Protein AF-A0AAD6AD64-F1 (afdb_monomer)

Solvent-accessible surface area (backbone atoms only — not comparable to full-atom values): 11242 Å² total; per-residue (Å²): 86,80,48,66,68,48,77,49,65,75,42,77,47,65,65,47,77,50,66,52,36,39,26,48,33,40,39,42,34,45,35,42,28,48,33,40,38,42,35,45,35,41,27,48,33,40,38,42,34,44,35,40,30,46,34,41,39,39,35,37,42,35,52,35,32,41,38,40,33,45,36,43,29,50,33,40,40,40,33,34,52,73,56,89,65,99,58,17,39,41,38,40,36,45,35,40,30,45,34,42,38,40,36,49,38,53,34,40,35,41,38,43,34,45,33,40,28,46,33,40,38,41,35,44,35,39,27,49,32,39,37,42,34,43,36,40,27,43,33,40,38,40,32,38,38,33,38,36,31,40,38,41,34,41,32,52,28,59,31,35,47,40,41,33,38,65,25,66,41,97,61,14,38,41,39,40,34,47,36,37,27,45,36,41,37,41,33,42,38,38,27,40,33,40,38,41,30,38,39,34,37,37,30,40,37,41,34,43,36,41,23,61,35,33,45,44,41,32,37,59,26,60,39,92,59,16,43,39,38,40,34,48,36,41,25,49,43,79,44,80,42,61,74,45,59,75,40,80,46,83,41,64,77,46,66,55,132

Sequence (257 aa):
LQCDQVTLQWLQCDQVTLQWLQCDQVTLQWLQCDQVTLQWLQCDQVTLQWLQCDQVTLQWLQCDQVTLQWLQCDQVIVTLQWLQCDQVIVTLQWLQCDQVTLQWLQCDQVTLQWLQCDQVTLQWLQCDQVTLQWLQCDQVTLQWLQCDQVTLQWLPCDQVIVTLQWLQCDQVIVTLQWLQCDQVTLQWLQCDQVTLQWLQCDQVTLQWLQCDQVIVTLQWLQCDQVIVTLQWLQCDQVTLQWLQCDQVTLQWLQCDQ

Organism: NCBI:txid1090488

Mean predicted aligned error: 7.91 Å

pLDDT: mean 77.79, std 13.7, range [43.5, 95.69]

Foldseek 3Di:
DEDAEAEDEQDEEAEAEDEQYEYAEYEYENYEYAEYEYENYEYAEYEYEQYEYAEYEAEQYAYQEYEAYNYEYADYEHEHADYDDPAHEYEHYQYEYAEDEYEQAEHAEYEYEQAEYAEYEYYNYEYAEYEYENYEYAEYEYENYAYQEYYYENYDYAAYEDAHADHDDDAYEYYAYQAAYAEYEYEQDEHAEYEHENYEYQEYEYENYEYQAYADAHHDHDYDAYEYEYYQYEYQDYDYDNDDHPYYHYYNDDHDD

Structure (mmCIF, N/CA/C/O backbone):
data_AF-A0AAD6AD64-F1
#
_entry.id   AF-A0AAD6AD64-F1
#
loop_
_atom_site.group_PDB
_atom_site.id
_atom_site.type_symbol
_atom_site.label_atom_id
_atom_site.label_alt_id
_atom_site.label_comp_id
_atom_site.label_asym_id
_atom_site.label_entity_id
_atom_site.label_seq_id
_atom_site.pdbx_PDB_ins_code
_atom_site.Cartn_x
_atom_site.Cartn_y
_atom_site.Cartn_z
_atom_site.occupancy
_atom_site.B_iso_or_equiv
_atom_site.auth_seq_id
_atom_site.auth_comp_id
_atom_site.auth_asym_id
_atom_site.auth_atom_id
_atom_site.pdbx_PDB_model_num
ATOM 1 N N . LEU A 1 1 ? -17.777 6.879 21.105 1.00 81.00 1 LEU A N 1
ATOM 2 C CA . LEU A 1 1 ? -17.211 6.574 22.436 1.00 81.00 1 LEU A CA 1
ATOM 3 C C . LEU A 1 1 ? -15.896 7.323 22.545 1.00 81.00 1 LEU A C 1
ATOM 5 O O . LEU A 1 1 ? -15.104 7.191 21.624 1.00 81.00 1 LEU A O 1
ATOM 9 N N . GLN A 1 2 ? -15.700 8.108 23.604 1.00 87.44 2 GLN A N 1
ATOM 10 C CA . GLN A 1 2 ? -14.416 8.755 23.871 1.00 87.44 2 GLN A CA 1
ATOM 11 C C . GLN A 1 2 ? -13.664 7.945 24.924 1.00 87.44 2 GLN A C 1
ATOM 13 O O . GLN A 1 2 ? -14.255 7.588 25.947 1.00 87.44 2 GLN A O 1
ATOM 18 N N . CYS A 1 3 ? -12.405 7.624 24.665 1.00 88.69 3 CYS A N 1
ATOM 19 C CA . CYS A 1 3 ? -11.554 6.896 25.598 1.00 88.69 3 CYS A CA 1
ATOM 20 C C . CYS A 1 3 ? -10.088 7.240 25.362 1.00 88.69 3 CYS A C 1
ATOM 22 O O . CYS A 1 3 ? -9.762 7.778 24.319 1.00 88.69 3 CYS A O 1
ATOM 24 N N . ASP A 1 4 ? -9.203 6.919 26.297 1.00 91.25 4 ASP A N 1
ATOM 25 C CA . ASP A 1 4 ? -7.768 7.095 26.045 1.00 91.25 4 ASP A CA 1
ATOM 26 C C . ASP A 1 4 ? -7.248 5.913 25.212 1.00 91.25 4 ASP A C 1
ATOM 28 O O . ASP A 1 4 ? -6.515 6.076 24.242 1.00 91.25 4 ASP A O 1
ATOM 32 N N . GLN A 1 5 ? -7.675 4.691 25.548 1.00 93.44 5 GLN A N 1
ATOM 33 C CA . GLN A 1 5 ? -7.210 3.471 24.891 1.00 93.44 5 GLN A CA 1
ATOM 34 C C . GLN A 1 5 ? -8.313 2.414 24.786 1.00 93.44 5 GLN A C 1
ATOM 36 O O . GLN A 1 5 ? -9.078 2.193 25.731 1.00 93.44 5 GLN A O 1
ATOM 41 N N . VAL A 1 6 ? -8.336 1.699 23.660 1.00 94.75 6 VAL A N 1
ATOM 42 C CA . VAL A 1 6 ? -9.036 0.417 23.511 1.00 94.75 6 VAL A CA 1
ATOM 43 C C . VAL A 1 6 ? -8.009 -0.677 23.306 1.00 94.75 6 VAL A C 1
ATOM 45 O O . VAL A 1 6 ? -7.260 -0.651 22.333 1.00 94.75 6 VAL A O 1
ATOM 48 N N . THR A 1 7 ? -8.042 -1.682 24.176 1.00 94.38 7 THR A N 1
ATOM 49 C CA . THR A 1 7 ? -7.199 -2.869 24.051 1.00 94.38 7 THR A CA 1
ATOM 50 C C . THR A 1 7 ? -8.065 -4.118 24.121 1.00 94.38 7 THR A C 1
ATOM 52 O O . THR A 1 7 ? -8.712 -4.359 25.142 1.00 94.38 7 THR A O 1
ATOM 55 N N . LEU A 1 8 ? -8.066 -4.923 23.055 1.00 93.50 8 LEU A N 1
ATOM 56 C CA . LEU A 1 8 ? -8.602 -6.286 23.084 1.00 93.50 8 LEU A CA 1
ATOM 57 C C . LEU A 1 8 ? -7.444 -7.268 22.961 1.00 93.50 8 LEU A C 1
ATOM 59 O O . LEU A 1 8 ? -6.628 -7.175 22.045 1.00 93.50 8 LEU A O 1
ATOM 63 N N . GLN A 1 9 ? -7.380 -8.194 23.910 1.00 94.06 9 GLN A N 1
ATOM 64 C CA . GLN A 1 9 ? -6.325 -9.190 24.004 1.00 94.06 9 GLN A CA 1
ATOM 65 C C . GLN A 1 9 ? -6.914 -10.567 24.276 1.00 94.06 9 GLN A C 1
ATOM 67 O O . GLN A 1 9 ? -7.843 -10.678 25.078 1.00 94.06 9 GLN A O 1
ATOM 72 N N . TRP A 1 10 ? -6.326 -11.599 23.669 1.00 92.31 10 TRP A N 1
ATOM 73 C CA . TRP A 1 10 ? -6.662 -13.006 23.925 1.00 92.31 10 TRP A CA 1
ATOM 74 C C . TRP A 1 10 ? -8.142 -13.310 23.685 1.00 92.31 10 TRP A C 1
ATOM 76 O O . TRP A 1 10 ? -8.835 -13.843 24.556 1.00 92.31 10 TRP A O 1
ATOM 86 N N . LEU A 1 11 ? -8.635 -12.925 22.510 1.00 92.56 11 LEU A N 1
ATOM 87 C CA . LEU A 1 11 ? -10.048 -13.026 22.175 1.00 92.56 11 LEU A CA 1
ATOM 88 C C . LEU A 1 11 ? -10.274 -14.091 21.104 1.00 92.56 11 LEU A C 1
ATOM 90 O O . LEU A 1 11 ? -9.635 -14.076 20.054 1.00 92.56 11 LEU A O 1
ATOM 94 N N . GLN A 1 12 ? -11.231 -14.976 21.373 1.00 92.31 12 GLN A N 1
ATOM 95 C CA . GLN A 1 12 ? -11.778 -15.906 20.396 1.00 92.31 12 GLN A CA 1
ATOM 96 C C . GLN A 1 12 ? -13.281 -15.648 20.265 1.00 92.31 12 GLN A C 1
ATOM 98 O O . GLN A 1 12 ? -14.022 -15.799 21.239 1.00 92.31 12 GLN A O 1
ATOM 103 N N . CYS A 1 13 ? -13.725 -15.218 19.089 1.00 92.25 13 CYS A N 1
ATOM 104 C CA . CYS A 1 13 ? -15.122 -14.868 18.819 1.00 92.25 13 CYS A CA 1
ATOM 105 C C . CYS A 1 13 ? -15.394 -14.867 17.317 1.00 92.25 13 CYS A C 1
ATOM 107 O O . CYS A 1 13 ? -14.455 -14.772 16.551 1.00 92.25 13 CYS A O 1
ATOM 109 N N . ASP A 1 14 ? -16.648 -14.869 16.880 1.00 92.75 14 ASP A N 1
ATOM 110 C CA . ASP A 1 14 ? -16.935 -14.839 15.437 1.00 92.75 14 ASP A CA 1
ATOM 111 C C . ASP A 1 14 ? -16.595 -13.466 14.828 1.00 92.75 14 ASP A C 1
ATOM 113 O O . ASP A 1 14 ? -16.034 -13.368 13.741 1.00 92.75 14 ASP A O 1
ATOM 117 N N . GLN A 1 15 ? -16.892 -12.375 15.542 1.00 94.00 15 GLN A N 1
ATOM 118 C CA . GLN A 1 15 ? -16.723 -11.020 15.017 1.00 94.00 15 GLN A CA 1
ATOM 119 C C . GLN A 1 15 ? -16.211 -10.044 16.074 1.00 94.00 15 GLN A C 1
ATOM 121 O O . GLN A 1 15 ? -16.722 -9.984 17.195 1.00 94.00 15 GLN A O 1
ATOM 126 N N . VAL A 1 16 ? -15.257 -9.208 15.670 1.00 94.75 16 VAL A N 1
ATOM 127 C CA . VAL A 1 16 ? -14.842 -8.008 16.397 1.00 94.75 16 VAL A CA 1
ATOM 128 C C . VAL A 1 16 ? -15.260 -6.793 15.590 1.00 94.75 16 VAL A C 1
ATOM 130 O O . VAL A 1 16 ? -14.857 -6.620 14.443 1.00 94.75 16 VAL A O 1
ATOM 133 N N . THR A 1 17 ? -16.072 -5.924 16.186 1.00 94.31 17 THR A N 1
ATOM 134 C CA . THR A 1 17 ? -16.490 -4.669 15.557 1.00 94.31 17 THR A CA 1
ATOM 135 C C . THR A 1 17 ? -16.270 -3.508 16.513 1.00 94.31 17 THR A C 1
ATOM 137 O O . THR A 1 17 ? -16.854 -3.478 17.596 1.00 94.31 17 THR A O 1
ATOM 140 N N . LEU A 1 18 ? -15.449 -2.540 16.102 1.00 92.69 18 LEU A N 1
ATOM 141 C CA . LEU A 1 18 ? -15.329 -1.248 16.776 1.00 92.69 18 LEU A CA 1
ATOM 142 C C . LEU A 1 18 ? -15.879 -0.167 15.853 1.00 92.69 18 LEU A C 1
ATOM 144 O O . LEU A 1 18 ? -15.446 -0.027 14.710 1.00 92.69 18 LEU A O 1
ATOM 148 N N . GLN A 1 19 ? -16.853 0.581 16.364 1.00 93.25 19 GLN A N 1
ATOM 149 C CA . GLN A 1 19 ? -17.557 1.617 15.624 1.00 93.25 19 GLN A CA 1
ATOM 150 C C . GLN A 1 19 ? -17.660 2.902 16.438 1.00 93.25 19 GLN A C 1
ATOM 152 O O . GLN A 1 19 ? -17.911 2.852 17.646 1.00 93.25 19 GLN A O 1
ATOM 157 N N . TRP A 1 20 ? -17.542 4.045 15.759 1.00 91.12 20 TRP A N 1
ATOM 158 C CA . TRP A 1 20 ? -17.758 5.376 16.340 1.00 91.12 20 TRP A CA 1
ATOM 159 C C . TRP A 1 20 ? -16.856 5.636 17.548 1.00 91.12 20 TRP A C 1
ATOM 161 O O . TRP A 1 20 ? -17.332 5.957 18.645 1.00 91.12 20 TRP A O 1
ATOM 171 N N . LEU A 1 21 ? -15.552 5.454 17.363 1.00 91.62 21 LEU A N 1
ATOM 172 C CA . LEU A 1 21 ? -14.562 5.534 18.429 1.00 91.62 21 LEU A CA 1
ATOM 173 C C . LEU A 1 21 ? -13.671 6.767 18.244 1.00 91.62 21 LEU A C 1
ATOM 175 O O . LEU A 1 21 ? -13.169 7.008 17.153 1.00 91.62 21 LEU A O 1
ATOM 179 N N . GLN A 1 22 ? -13.451 7.512 19.322 1.00 91.25 22 GLN A N 1
ATOM 180 C CA . GLN A 1 22 ? -12.459 8.576 19.387 1.00 91.25 22 GLN A CA 1
ATOM 181 C C . GLN A 1 22 ? -11.531 8.292 20.568 1.00 91.25 22 GLN A C 1
ATOM 183 O O . GLN A 1 22 ? -11.936 8.505 21.714 1.00 91.25 22 GLN A O 1
ATOM 188 N N . CYS A 1 23 ? -10.338 7.763 20.305 1.00 90.38 23 CYS A N 1
ATOM 189 C CA . CYS A 1 23 ? -9.382 7.425 21.360 1.00 90.38 23 CYS A CA 1
ATOM 190 C C . CYS A 1 23 ? -7.944 7.593 20.910 1.00 90.38 23 CYS A C 1
ATOM 192 O O . CYS A 1 23 ? -7.698 7.454 19.730 1.00 90.38 23 CYS A O 1
ATOM 194 N N . ASP A 1 24 ? -6.988 7.796 21.809 1.00 91.31 24 ASP A N 1
ATOM 195 C CA . ASP A 1 24 ? -5.590 7.981 21.399 1.00 91.31 24 ASP A CA 1
ATOM 196 C C . ASP A 1 24 ? -5.033 6.699 20.756 1.00 91.31 24 ASP A C 1
ATOM 198 O O . ASP A 1 24 ? -4.351 6.745 19.733 1.00 91.31 24 ASP A O 1
ATOM 202 N N . GLN A 1 25 ? -5.364 5.523 21.308 1.00 93.25 25 GLN A N 1
ATOM 203 C CA . GLN A 1 25 ? -4.852 4.248 20.792 1.00 93.25 25 GLN A CA 1
ATOM 204 C C . GLN A 1 25 ? -5.906 3.141 20.712 1.00 93.25 25 GLN A C 1
ATOM 206 O O . GLN A 1 25 ? -6.689 2.915 21.639 1.00 93.25 25 GLN A O 1
ATOM 211 N N . VAL A 1 26 ? -5.859 2.375 19.621 1.00 94.62 26 VAL A N 1
ATOM 212 C CA . VAL A 1 26 ? -6.614 1.131 19.433 1.00 94.62 26 VAL A CA 1
ATOM 213 C C . VAL A 1 26 ? -5.641 -0.008 19.175 1.00 94.62 26 VAL A C 1
ATOM 215 O O . VAL A 1 26 ? -4.905 -0.002 18.192 1.00 94.62 26 VAL A O 1
ATOM 218 N N . THR A 1 27 ? -5.642 -1.003 20.057 1.00 95.69 27 THR A N 1
ATOM 219 C CA . THR A 1 27 ? -4.768 -2.174 19.979 1.00 95.69 27 THR A CA 1
ATOM 220 C C . THR A 1 27 ? -5.593 -3.458 20.024 1.00 95.69 27 THR A C 1
ATOM 222 O O . THR A 1 27 ? -6.264 -3.741 21.017 1.00 95.69 27 THR A O 1
ATOM 225 N N . LEU A 1 28 ? -5.526 -4.263 18.963 1.00 94.69 28 LEU A N 1
ATOM 226 C CA . LEU A 1 28 ? -6.052 -5.629 18.958 1.00 94.69 28 LEU A CA 1
ATOM 227 C C . LEU A 1 28 ? -4.880 -6.603 18.861 1.00 94.69 28 LEU A C 1
ATOM 229 O O . LEU A 1 28 ? -4.099 -6.540 17.911 1.00 94.69 28 LEU A O 1
ATOM 233 N N . GLN A 1 29 ? -4.744 -7.487 19.847 1.00 94.38 29 GLN A N 1
ATOM 234 C CA . GLN A 1 29 ? -3.659 -8.463 19.891 1.00 94.38 29 GLN A CA 1
ATOM 235 C C . GLN A 1 29 ? -4.153 -9.861 20.239 1.00 94.38 29 GLN A C 1
ATOM 237 O O . GLN A 1 29 ? -4.943 -10.019 21.165 1.00 94.38 29 GLN A O 1
ATOM 242 N N . TRP A 1 30 ? -3.612 -10.887 19.583 1.00 92.94 30 TRP A N 1
ATOM 243 C CA . TRP A 1 30 ? -3.965 -12.287 19.859 1.00 92.94 30 TRP A CA 1
ATOM 244 C C . TRP A 1 30 ? -5.465 -12.537 19.658 1.00 92.94 30 TRP A C 1
ATOM 246 O O . TRP A 1 30 ? -6.184 -12.905 20.594 1.00 92.94 30 TRP A O 1
ATOM 256 N N . LEU A 1 31 ? -5.935 -12.265 18.441 1.00 92.81 31 LEU A N 1
ATOM 257 C CA . LEU A 1 31 ? -7.328 -12.447 18.045 1.00 92.81 31 LEU A CA 1
ATOM 258 C C . LEU A 1 31 ? -7.453 -13.647 17.111 1.00 92.81 31 LEU A C 1
ATOM 260 O O . LEU A 1 31 ? -6.720 -13.756 16.128 1.00 92.81 31 LEU A O 1
ATOM 264 N N . GLN A 1 32 ? -8.435 -14.494 17.399 1.00 92.25 32 GLN A N 1
ATOM 265 C CA . GLN A 1 32 ? -8.914 -15.520 16.485 1.00 92.25 32 GLN A CA 1
ATOM 266 C C . GLN A 1 32 ? -10.411 -15.303 16.248 1.00 92.25 32 GLN A C 1
ATOM 268 O O . GLN A 1 32 ? -11.222 -15.527 17.150 1.00 92.25 32 GLN A O 1
ATOM 273 N N . CYS A 1 33 ? -10.776 -14.840 15.057 1.00 92.00 33 CYS A N 1
ATOM 274 C CA . CYS A 1 33 ? -12.165 -14.525 14.723 1.00 92.00 33 CYS A CA 1
ATOM 275 C C . CYS A 1 33 ? -12.430 -14.564 13.232 1.00 92.00 33 CYS A C 1
ATOM 277 O O . CYS A 1 33 ? -11.508 -14.328 12.482 1.00 92.00 33 CYS A O 1
ATOM 279 N N . ASP A 1 34 ? -13.665 -14.742 12.780 1.00 91.94 34 ASP A N 1
ATOM 280 C CA . ASP A 1 34 ? -13.947 -14.751 11.340 1.00 91.94 34 ASP A CA 1
ATOM 281 C C . ASP A 1 34 ? -13.752 -13.345 10.746 1.00 91.94 34 ASP A C 1
ATOM 283 O O . ASP A 1 34 ? -13.159 -13.182 9.681 1.00 91.94 34 ASP A O 1
ATOM 287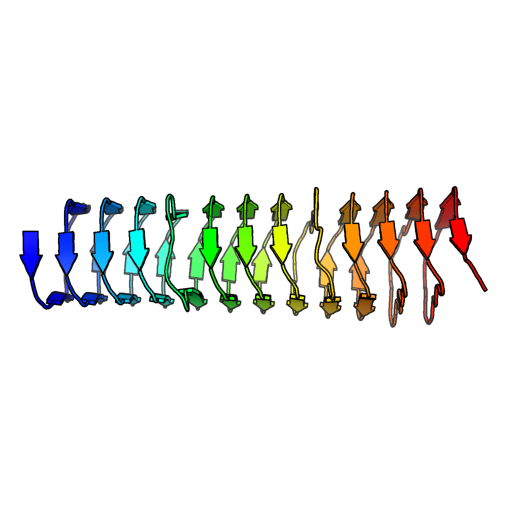 N N . GLN A 1 35 ? -14.194 -12.294 11.450 1.00 92.19 35 GLN A N 1
ATOM 288 C CA . GLN A 1 35 ? -14.124 -10.923 10.929 1.00 92.19 35 GLN A CA 1
ATOM 289 C C . GLN A 1 35 ? -13.679 -9.887 11.966 1.00 92.19 35 GLN A C 1
ATOM 291 O O . GLN A 1 35 ? -14.220 -9.806 13.072 1.00 92.19 35 GLN A O 1
ATOM 296 N N . VAL A 1 36 ? -12.759 -9.008 11.558 1.00 93.31 36 VAL A N 1
ATOM 297 C CA . VAL A 1 36 ? -12.405 -7.773 12.272 1.00 93.31 36 VAL A CA 1
ATOM 298 C C . VAL A 1 36 ? -12.843 -6.578 11.438 1.00 93.31 36 VAL A C 1
ATOM 300 O O . VAL A 1 36 ? -12.398 -6.396 10.309 1.00 93.31 36 VAL A O 1
ATOM 303 N N . THR A 1 37 ? -13.706 -5.735 12.000 1.00 93.69 37 THR A N 1
ATOM 304 C CA . THR A 1 37 ? -14.195 -4.515 11.350 1.00 93.69 37 THR A CA 1
ATOM 305 C C . THR A 1 37 ? -13.968 -3.303 12.249 1.00 93.69 37 THR A C 1
ATOM 307 O O . THR A 1 37 ? -14.558 -3.198 13.326 1.00 93.69 37 THR A O 1
ATOM 310 N N . LEU A 1 38 ? -13.130 -2.366 11.802 1.00 91.75 38 LEU A N 1
ATOM 311 C CA . LEU A 1 38 ? -12.952 -1.060 12.440 1.00 91.75 38 LEU A CA 1
ATOM 312 C C . LEU A 1 38 ? -13.542 0.014 11.527 1.00 91.75 38 LEU A C 1
ATOM 314 O O . LEU A 1 38 ? -13.094 0.171 10.392 1.00 91.75 38 LEU A O 1
ATOM 318 N N . GLN A 1 39 ? -14.557 0.734 12.006 1.00 91.38 39 GLN A N 1
ATOM 319 C CA . GLN A 1 39 ? -15.236 1.769 11.227 1.00 91.38 39 GLN A CA 1
ATOM 320 C C . GLN A 1 39 ? -15.431 3.055 12.023 1.00 91.38 39 GLN A C 1
ATOM 322 O O . GLN A 1 39 ? -15.907 3.013 13.156 1.00 91.38 39 GLN A O 1
ATOM 327 N N . TRP A 1 40 ? -15.171 4.205 11.400 1.00 89.38 40 TRP A N 1
ATOM 328 C CA . TRP A 1 40 ? -15.353 5.519 12.034 1.00 89.38 40 TRP A CA 1
ATOM 329 C C . TRP A 1 40 ? -14.496 5.656 13.299 1.00 89.38 40 TRP A C 1
ATOM 331 O O . TRP A 1 40 ? -15.019 5.846 14.404 1.00 89.38 40 TRP A O 1
ATOM 341 N N . LEU A 1 41 ? -13.182 5.486 13.136 1.00 88.56 41 LEU A N 1
ATOM 342 C CA . LEU A 1 41 ? -12.205 5.664 14.210 1.00 88.56 41 LEU A CA 1
ATOM 343 C C . LEU A 1 41 ? -11.455 6.974 13.997 1.00 88.56 41 LEU A C 1
ATOM 345 O O . LEU A 1 41 ? -10.937 7.225 12.913 1.00 88.56 41 LEU A O 1
ATOM 349 N N . GLN A 1 42 ? -11.345 7.761 15.057 1.00 89.19 42 GLN A N 1
ATOM 350 C CA . GLN A 1 42 ? -10.419 8.879 15.150 1.00 89.19 42 GLN A CA 1
ATOM 351 C C . GLN A 1 42 ? -9.433 8.578 16.281 1.00 89.19 42 GLN A C 1
ATOM 353 O O . GLN A 1 42 ? -9.836 8.522 17.445 1.00 89.19 42 GLN A O 1
ATOM 358 N N . CYS A 1 43 ? -8.171 8.330 15.945 1.00 88.19 43 CYS A N 1
ATOM 359 C CA . CYS A 1 43 ? -7.160 7.919 16.915 1.00 88.19 43 CYS A CA 1
ATOM 360 C C . CYS A 1 43 ? -5.746 8.211 16.456 1.00 88.19 43 CYS A C 1
ATOM 362 O O . CYS A 1 43 ? -5.495 8.140 15.268 1.00 88.19 43 CYS A O 1
ATOM 364 N N . ASP A 1 44 ? -4.798 8.414 17.362 1.00 89.62 44 ASP A N 1
ATOM 365 C CA . ASP A 1 44 ? -3.403 8.620 16.962 1.00 89.62 44 ASP A CA 1
ATOM 366 C C . ASP A 1 44 ? -2.832 7.324 16.364 1.00 89.62 44 ASP A C 1
ATOM 368 O O . ASP A 1 44 ? -2.176 7.343 15.322 1.00 89.62 44 ASP A O 1
ATOM 372 N N . GLN A 1 45 ? -3.123 6.167 16.977 1.00 90.19 45 GLN A N 1
ATOM 373 C CA . GLN A 1 45 ? -2.546 4.887 16.554 1.00 90.19 45 GLN A CA 1
ATOM 374 C C . GLN A 1 45 ? -3.549 3.727 16.522 1.00 90.19 45 GLN A C 1
ATOM 376 O O . GLN A 1 45 ? -4.242 3.443 17.502 1.00 90.19 45 GLN A O 1
ATOM 381 N N . VAL A 1 46 ? -3.536 2.974 15.418 1.00 91.88 46 VAL A N 1
ATOM 382 C CA . VAL A 1 46 ? -4.187 1.665 15.273 1.00 91.88 46 VAL A CA 1
ATOM 383 C C . VAL A 1 46 ? -3.121 0.590 15.115 1.00 91.88 46 VAL A C 1
ATOM 385 O O . VAL A 1 46 ? -2.313 0.629 14.189 1.00 91.88 46 VAL A O 1
ATOM 388 N N . THR A 1 47 ? -3.138 -0.405 15.998 1.00 94.12 47 THR A N 1
ATOM 389 C CA . THR A 1 47 ? -2.234 -1.557 15.946 1.00 94.12 47 THR A CA 1
ATOM 390 C C . THR A 1 47 ? -3.029 -2.860 15.979 1.00 94.12 47 THR A C 1
ATOM 392 O O . THR A 1 47 ? -3.719 -3.146 16.958 1.00 94.12 47 THR A O 1
ATOM 395 N N . LEU A 1 48 ? -2.913 -3.670 14.923 1.00 92.44 48 LEU A N 1
ATOM 396 C CA . LEU A 1 48 ? -3.395 -5.054 14.896 1.00 92.44 48 LEU A CA 1
ATOM 397 C C . LEU A 1 48 ? -2.191 -5.993 14.844 1.00 92.44 48 LEU A C 1
ATOM 399 O O . LEU A 1 48 ? -1.380 -5.904 13.921 1.00 92.44 48 LEU A O 1
ATOM 403 N N . GLN A 1 49 ? -2.061 -6.879 15.832 1.00 93.19 49 GLN A N 1
ATOM 404 C CA . GLN A 1 49 ? -0.971 -7.855 15.875 1.00 93.19 49 GLN A CA 1
ATOM 405 C C . GLN A 1 49 ? -1.459 -9.256 16.221 1.00 93.19 49 GLN A C 1
ATOM 407 O O . GLN A 1 49 ? -2.252 -9.419 17.143 1.00 93.19 49 GLN A O 1
ATOM 412 N N . TRP A 1 50 ? -0.910 -10.279 15.568 1.00 91.88 50 TRP A N 1
ATOM 413 C CA . TRP A 1 50 ? -1.260 -11.679 15.847 1.00 91.88 50 TRP A CA 1
ATOM 414 C C . TRP A 1 50 ? -2.758 -11.932 15.646 1.00 91.88 50 TRP A C 1
ATOM 416 O O . TRP A 1 50 ? -3.483 -12.271 16.587 1.00 91.88 50 TRP A O 1
ATOM 426 N N . LEU A 1 51 ? -3.218 -11.694 14.418 1.00 91.38 51 LEU A N 1
ATOM 427 C CA . LEU A 1 51 ? -4.603 -11.905 14.007 1.00 91.38 51 LEU A CA 1
ATOM 428 C C . LEU A 1 51 ? -4.679 -13.125 13.094 1.00 91.38 51 LEU A C 1
ATOM 430 O O . LEU A 1 51 ? -3.972 -13.199 12.089 1.00 91.38 51 LEU A O 1
ATOM 434 N N . GLN A 1 52 ? -5.581 -14.039 13.430 1.00 90.50 52 GLN A N 1
ATOM 435 C CA . GLN A 1 52 ? -6.031 -15.095 12.536 1.00 90.50 52 GLN A CA 1
ATOM 436 C C . GLN A 1 52 ? -7.524 -14.895 12.275 1.00 90.50 52 GLN A C 1
ATOM 438 O O . GLN A 1 52 ? -8.335 -15.036 13.194 1.00 90.50 52 GLN A O 1
ATOM 443 N N . CYS A 1 53 ? -7.878 -14.538 11.044 1.00 90.06 53 CYS A N 1
ATOM 444 C CA . CYS A 1 53 ? -9.260 -14.245 10.673 1.00 90.06 53 CYS A CA 1
ATOM 445 C C . CYS A 1 53 ? -9.538 -14.446 9.198 1.00 90.06 53 CYS A C 1
ATOM 447 O O . CYS A 1 53 ? -8.596 -14.481 8.437 1.00 90.06 53 CYS A O 1
ATOM 449 N N . ASP A 1 54 ? -10.789 -14.498 8.760 1.00 89.25 54 ASP A N 1
ATOM 450 C CA . ASP A 1 54 ? -11.077 -14.565 7.323 1.00 89.25 54 ASP A CA 1
ATOM 451 C C . ASP A 1 54 ? -10.940 -13.169 6.702 1.00 89.25 54 ASP A C 1
ATOM 453 O O . ASP A 1 54 ? -10.368 -13.003 5.625 1.00 89.25 54 ASP A O 1
ATOM 457 N N . GLN A 1 55 ? -11.423 -12.130 7.398 1.00 89.94 55 GLN A N 1
ATOM 458 C CA . GLN A 1 55 ? -11.439 -10.769 6.858 1.00 89.94 55 GLN A CA 1
ATOM 459 C C . GLN A 1 55 ? -11.059 -9.694 7.880 1.00 89.94 55 GLN A C 1
ATOM 461 O O . GLN A 1 55 ? -11.626 -9.611 8.973 1.00 89.94 55 GLN A O 1
ATOM 466 N N . VAL A 1 56 ? -10.171 -8.785 7.466 1.00 91.00 56 VAL A N 1
ATOM 467 C CA . VAL A 1 56 ? -9.902 -7.515 8.156 1.00 91.00 56 VAL A CA 1
ATOM 468 C C . VAL A 1 56 ? -10.390 -6.365 7.288 1.00 91.00 56 VAL A C 1
ATOM 470 O O . VAL A 1 56 ? -9.929 -6.182 6.163 1.00 91.00 56 VAL A O 1
ATOM 473 N N . THR A 1 57 ? -11.311 -5.567 7.824 1.00 91.88 57 THR A N 1
ATOM 474 C CA . THR A 1 57 ? -11.830 -4.361 7.175 1.00 91.88 57 THR A CA 1
ATOM 475 C C . THR A 1 57 ? -11.591 -3.140 8.054 1.00 91.88 57 THR A C 1
ATOM 477 O O . THR A 1 57 ? -12.118 -3.036 9.164 1.00 91.88 57 THR A O 1
ATOM 480 N N . LEU A 1 58 ? -10.820 -2.190 7.535 1.00 89.94 58 LEU A N 1
ATOM 481 C CA . LEU A 1 58 ? -10.585 -0.884 8.143 1.00 89.94 58 LEU A CA 1
ATOM 482 C C . LEU A 1 58 ? -11.220 0.183 7.254 1.00 89.94 58 LEU A C 1
ATOM 484 O O . LEU A 1 58 ? -10.812 0.320 6.105 1.00 89.94 58 LEU A O 1
ATOM 488 N N . GLN A 1 59 ? -12.219 0.918 7.743 1.00 89.25 59 GLN A N 1
ATOM 489 C CA . GLN A 1 59 ? -12.887 1.968 6.964 1.00 89.25 59 GLN A CA 1
ATOM 490 C C . GLN A 1 59 ? -13.034 3.257 7.763 1.00 89.25 59 GLN A C 1
ATOM 492 O O . GLN A 1 59 ? -13.382 3.223 8.942 1.00 89.25 59 GLN A O 1
ATOM 497 N N . TRP A 1 60 ? -12.857 4.402 7.103 1.00 86.19 60 TRP A N 1
ATOM 498 C CA . TRP A 1 60 ? -13.043 5.718 7.731 1.00 86.19 60 TRP A CA 1
ATOM 499 C C . TRP A 1 60 ? -12.194 5.865 9.005 1.00 86.19 60 TRP A C 1
ATOM 501 O O . TRP A 1 60 ? -12.722 6.163 10.081 1.00 86.19 60 TRP A O 1
ATOM 511 N N . LEU A 1 61 ? -10.893 5.570 8.900 1.00 85.25 61 LEU A N 1
ATOM 512 C CA . LEU A 1 61 ? -9.942 5.850 9.975 1.00 85.25 61 LEU A CA 1
ATOM 513 C C . LEU A 1 61 ? -9.307 7.220 9.740 1.00 85.25 61 LEU A C 1
ATOM 515 O O . LEU A 1 61 ? -8.835 7.490 8.639 1.00 85.25 61 LEU A O 1
ATOM 519 N N . GLN A 1 62 ? -9.260 8.036 10.786 1.00 85.50 62 GLN A N 1
ATOM 520 C CA . GLN A 1 62 ? -8.422 9.222 10.882 1.00 85.50 62 GLN A CA 1
ATOM 521 C C . GLN A 1 62 ? -7.351 8.951 11.939 1.00 85.50 62 GLN A C 1
ATOM 523 O O . GLN A 1 62 ? -7.671 8.906 13.128 1.00 85.50 62 GLN A O 1
ATOM 528 N N . CYS A 1 63 ? -6.110 8.733 11.502 1.00 83.06 63 CYS A N 1
ATOM 529 C C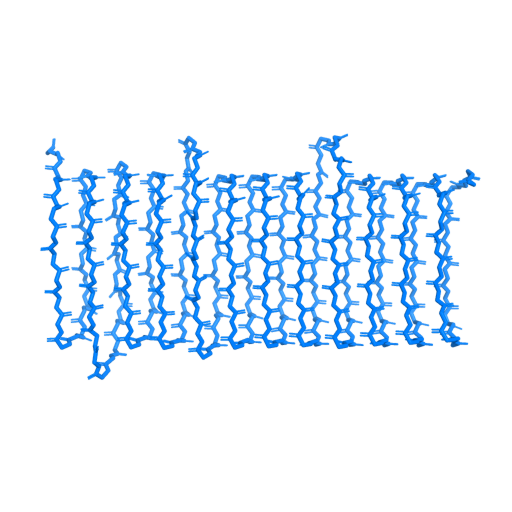A . CYS A 1 63 ? -5.009 8.379 12.390 1.00 83.06 63 CYS A CA 1
ATOM 530 C C . CYS A 1 63 ? -3.627 8.731 11.862 1.00 83.06 63 CYS A C 1
ATOM 532 O O . CYS A 1 63 ? -3.431 8.772 10.650 1.00 83.06 63 CYS A O 1
ATOM 534 N N . ASP A 1 64 ? -2.674 8.880 12.783 1.00 86.62 64 ASP A N 1
ATOM 535 C CA . ASP A 1 64 ? -1.267 9.150 12.474 1.00 86.62 64 ASP A CA 1
ATOM 536 C C . ASP A 1 64 ? -0.515 7.851 12.141 1.00 86.62 64 ASP A C 1
ATOM 538 O O . ASP A 1 64 ? 0.403 7.827 11.327 1.00 86.62 64 ASP A O 1
ATOM 542 N N . GLN A 1 65 ? -0.918 6.715 12.714 1.00 87.75 65 GLN A N 1
ATOM 543 C CA . GLN A 1 65 ? -0.255 5.445 12.426 1.00 87.75 65 GLN A CA 1
ATOM 544 C C . GLN A 1 65 ? -1.229 4.273 12.343 1.00 87.75 65 GLN A C 1
ATOM 546 O O . GLN A 1 65 ? -1.993 4.009 13.272 1.00 87.75 65 GLN A O 1
ATOM 551 N N . VAL A 1 66 ? -1.123 3.500 11.259 1.00 90.06 66 VAL A N 1
ATOM 552 C CA . VAL A 1 66 ? -1.739 2.173 11.134 1.00 90.06 66 VAL A CA 1
ATOM 553 C C . VAL A 1 66 ? -0.638 1.134 11.016 1.00 90.06 66 VAL A C 1
ATOM 555 O O . VAL A 1 66 ? 0.206 1.188 10.121 1.00 90.06 66 VAL A O 1
ATOM 558 N N . THR A 1 67 ? -0.640 0.163 11.920 1.00 91.94 67 THR A N 1
ATOM 559 C CA . THR A 1 67 ? 0.316 -0.943 11.915 1.00 91.94 67 THR A CA 1
ATOM 560 C C . THR A 1 67 ? -0.417 -2.275 11.977 1.00 91.94 67 THR A C 1
ATOM 562 O O . THR A 1 67 ? -1.149 -2.556 12.925 1.00 91.94 67 THR A O 1
ATOM 565 N N . LEU A 1 68 ? -0.197 -3.101 10.958 1.00 90.19 68 LEU A N 1
ATOM 566 C CA . LEU A 1 68 ? -0.722 -4.456 10.841 1.00 90.19 68 LEU A CA 1
ATOM 567 C C . LEU A 1 68 ? 0.461 -5.419 10.798 1.00 90.19 68 LEU A C 1
ATOM 569 O O . LEU A 1 68 ? 1.279 -5.343 9.883 1.00 90.19 68 LEU A O 1
ATOM 573 N N . GLN A 1 69 ? 0.586 -6.292 11.797 1.00 90.25 69 GLN A N 1
ATOM 574 C CA . GLN A 1 69 ? 1.691 -7.249 11.867 1.00 90.25 69 GLN A CA 1
ATOM 575 C C . GLN A 1 69 ? 1.215 -8.654 12.207 1.00 90.25 69 GLN A C 1
ATOM 577 O O . GLN A 1 69 ? 0.406 -8.823 13.114 1.00 90.25 69 GLN A O 1
ATOM 582 N N . TRP A 1 70 ? 1.790 -9.672 11.569 1.00 89.31 70 TRP A N 1
ATOM 583 C CA . TRP A 1 70 ? 1.459 -11.073 11.858 1.00 89.31 70 TRP A CA 1
ATOM 584 C C . TRP A 1 70 ? -0.035 -11.349 11.655 1.00 89.31 70 TRP A C 1
ATOM 586 O O . TRP A 1 70 ? -0.756 -11.705 12.591 1.00 89.31 70 TRP A O 1
ATOM 596 N N . LEU A 1 71 ? -0.495 -11.110 10.428 1.00 88.06 71 LEU A N 1
ATOM 597 C CA . LEU A 1 71 ? -1.872 -11.349 10.009 1.00 88.06 71 LEU A CA 1
ATOM 598 C C . LEU A 1 71 ? -1.901 -12.575 9.097 1.00 88.06 71 LEU A C 1
ATOM 600 O O . LEU A 1 71 ? -1.193 -12.626 8.090 1.00 88.06 71 LEU A O 1
ATOM 604 N N . GLN A 1 72 ? -2.747 -13.536 9.442 1.00 88.00 72 GLN A N 1
ATOM 605 C CA . GLN A 1 72 ? -3.109 -14.641 8.567 1.00 88.00 72 GLN A CA 1
ATOM 606 C C . GLN A 1 72 ? -4.607 -14.549 8.289 1.00 88.00 72 GLN A C 1
ATOM 608 O O . GLN A 1 72 ? -5.413 -14.761 9.201 1.00 88.00 72 GLN A O 1
ATOM 613 N N . CYS A 1 73 ? -4.973 -14.207 7.056 1.00 85.25 73 CYS A N 1
ATOM 614 C CA . CYS A 1 73 ? -6.372 -14.022 6.689 1.00 85.25 73 CYS A CA 1
ATOM 615 C C . CYS A 1 73 ? -6.641 -14.110 5.204 1.00 85.25 73 CYS A C 1
ATOM 617 O O . CYS A 1 73 ? -5.768 -13.742 4.451 1.00 85.25 73 CYS A O 1
ATOM 619 N N . ASP A 1 74 ? -7.842 -14.465 4.765 1.00 82.12 74 ASP A N 1
ATOM 620 C CA . ASP A 1 74 ? -8.140 -14.522 3.328 1.00 82.12 74 ASP A CA 1
ATOM 621 C C . ASP A 1 74 ? -8.109 -13.115 2.703 1.00 82.12 74 ASP A C 1
ATOM 623 O O . ASP A 1 74 ? -7.552 -12.908 1.628 1.00 82.12 74 ASP A O 1
ATOM 627 N N . GLN A 1 75 ? -8.633 -12.095 3.391 1.00 80.75 75 GLN A N 1
ATOM 628 C CA . GLN A 1 75 ? -8.750 -10.758 2.807 1.00 80.75 75 GLN A CA 1
ATOM 629 C C . GLN A 1 75 ? -8.442 -9.617 3.783 1.00 80.75 75 GLN A C 1
ATOM 631 O O . GLN A 1 75 ? -9.026 -9.512 4.864 1.00 80.75 75 GLN A O 1
ATOM 636 N N . VAL A 1 76 ? -7.592 -8.683 3.342 1.00 82.44 76 VAL A N 1
ATOM 637 C CA . VAL A 1 76 ? -7.335 -7.404 4.017 1.00 82.44 76 VAL A CA 1
ATOM 638 C C . VAL A 1 76 ? -7.789 -6.251 3.127 1.00 82.44 76 VAL A C 1
ATOM 640 O O . VAL A 1 76 ? -7.197 -5.969 2.083 1.00 82.44 76 VAL A O 1
ATOM 643 N N . ILE A 1 77 ? -8.819 -5.533 3.573 1.00 81.06 77 ILE A N 1
ATOM 644 C CA . ILE A 1 77 ? -9.260 -4.282 2.954 1.00 81.06 77 ILE A CA 1
ATOM 645 C C . ILE A 1 77 ? -8.997 -3.139 3.929 1.00 81.06 77 ILE A C 1
ATOM 647 O O . ILE A 1 77 ? -9.595 -3.062 5.006 1.00 81.06 77 ILE A O 1
ATOM 651 N N . VAL A 1 78 ? -8.143 -2.206 3.521 1.00 76.69 78 VAL A N 1
ATOM 652 C CA . VAL A 1 78 ? -7.935 -0.945 4.231 1.00 76.69 78 VAL A CA 1
ATOM 653 C C . VAL A 1 78 ? -8.396 0.195 3.334 1.00 76.69 78 VAL A C 1
ATOM 655 O O . VAL A 1 78 ? -7.802 0.511 2.306 1.00 76.69 78 VAL A O 1
ATOM 658 N N . THR A 1 79 ? -9.480 0.835 3.736 1.00 68.44 79 THR A N 1
ATOM 659 C CA . THR A 1 79 ? -10.015 2.028 3.094 1.00 68.44 79 THR A CA 1
ATOM 660 C C . THR A 1 79 ? -9.877 3.189 4.065 1.00 68.44 79 THR A C 1
ATOM 662 O O . THR A 1 79 ? -10.630 3.316 5.030 1.00 68.44 79 THR A O 1
ATOM 665 N N . LEU A 1 80 ? -8.918 4.068 3.808 1.00 63.94 80 LEU A N 1
ATOM 666 C CA . LEU A 1 80 ? -8.857 5.343 4.507 1.00 63.94 80 LEU A CA 1
ATOM 667 C C . LEU A 1 80 ? -9.651 6.329 3.665 1.00 63.94 80 LEU A C 1
ATOM 669 O O . LEU A 1 80 ? -9.380 6.479 2.490 1.00 63.94 80 LEU A O 1
ATOM 673 N N . GLN A 1 81 ? -10.690 6.939 4.218 1.00 54.78 81 GLN A N 1
ATOM 674 C CA . GLN A 1 81 ? -11.447 7.975 3.524 1.00 54.78 81 GLN A CA 1
ATOM 675 C C . GLN A 1 81 ? -11.501 9.174 4.451 1.00 54.78 81 GLN A C 1
ATOM 677 O O . GLN A 1 81 ? -11.997 9.043 5.569 1.00 54.78 81 GLN A O 1
ATOM 682 N N . TRP A 1 82 ? -11.013 10.312 3.949 1.00 51.59 82 TRP A N 1
ATOM 683 C CA . TRP A 1 82 ? -10.776 11.551 4.695 1.00 51.59 82 TRP A CA 1
ATOM 684 C C . TRP A 1 82 ? -9.630 11.427 5.694 1.00 51.59 82 TRP A C 1
ATOM 686 O O . TRP A 1 82 ? -9.832 11.095 6.858 1.00 51.59 82 TRP A O 1
ATOM 696 N N . LEU A 1 83 ? -8.421 11.742 5.229 1.00 43.53 83 LEU A N 1
ATOM 697 C CA . LEU A 1 83 ? -7.242 11.815 6.076 1.00 43.53 83 LEU A CA 1
ATOM 698 C C . LEU A 1 83 ? -6.627 13.208 5.985 1.00 43.53 83 LEU A C 1
ATOM 700 O O . LEU A 1 83 ? -6.286 13.678 4.905 1.00 43.53 83 LEU A O 1
ATOM 704 N N . GLN A 1 84 ? -6.518 13.875 7.128 1.00 44.56 84 GLN A N 1
ATOM 705 C CA . GLN A 1 84 ? -5.799 15.134 7.258 1.00 44.56 84 GLN A CA 1
ATOM 706 C C . GLN A 1 84 ? -5.034 15.085 8.580 1.00 44.56 84 GLN A C 1
ATOM 708 O O . GLN A 1 84 ? -5.563 15.484 9.615 1.00 44.56 84 GLN A O 1
ATOM 713 N N . CYS A 1 85 ? -3.820 14.543 8.532 1.00 43.50 85 CYS A N 1
ATOM 714 C CA . CYS A 1 85 ? -2.849 14.552 9.622 1.00 43.50 85 CYS A CA 1
ATOM 715 C C . CYS A 1 85 ? -1.448 14.720 9.022 1.00 43.50 85 CYS A C 1
ATOM 717 O O . CYS A 1 85 ? -1.213 14.287 7.896 1.00 43.50 85 CYS A O 1
ATOM 719 N N . ASP A 1 86 ? -0.547 15.354 9.771 1.00 47.47 86 ASP A N 1
ATOM 720 C CA . ASP A 1 86 ? 0.749 15.814 9.258 1.00 47.47 86 ASP A CA 1
ATOM 721 C C . ASP A 1 86 ? 1.781 14.691 9.067 1.00 47.47 86 ASP A C 1
ATOM 723 O O . ASP A 1 86 ? 2.800 14.967 8.448 1.00 47.47 86 ASP A O 1
ATOM 727 N N . GLN A 1 87 ? 1.553 13.476 9.600 1.00 63.09 87 GLN A N 1
ATOM 728 C CA . GLN A 1 87 ? 2.469 12.331 9.461 1.00 63.09 87 GLN A CA 1
ATOM 729 C C . GLN A 1 87 ? 1.760 10.979 9.513 1.00 63.09 87 GLN A C 1
ATOM 731 O O . GLN A 1 87 ? 1.800 10.295 10.536 1.00 63.09 87 GLN A O 1
ATOM 736 N N . VAL A 1 88 ? 1.107 10.572 8.422 1.00 69.25 88 VAL A N 1
ATOM 737 C CA . VAL A 1 88 ? 0.455 9.254 8.397 1.00 69.25 88 VAL A CA 1
ATOM 738 C C . VAL A 1 88 ? 1.389 8.178 7.867 1.00 69.25 88 VAL A C 1
ATOM 740 O O . VAL A 1 88 ? 1.874 8.260 6.739 1.00 69.25 88 VAL A O 1
ATOM 743 N N . ILE A 1 89 ? 1.577 7.120 8.656 1.00 80.31 89 ILE A N 1
ATOM 744 C CA . ILE A 1 89 ? 2.352 5.941 8.261 1.00 80.31 89 ILE A CA 1
ATOM 745 C C . ILE A 1 89 ? 1.454 4.703 8.262 1.00 80.31 89 ILE A C 1
ATOM 747 O O . ILE A 1 89 ? 0.900 4.311 9.294 1.00 80.31 89 ILE A O 1
ATOM 751 N N . VAL A 1 90 ? 1.357 4.044 7.105 1.00 81.94 90 VAL A N 1
ATOM 752 C CA . VAL A 1 90 ? 0.687 2.747 6.954 1.00 81.94 90 VAL A CA 1
ATOM 753 C C . VAL A 1 90 ? 1.743 1.666 6.775 1.00 81.94 90 VAL A C 1
ATOM 755 O O . VAL A 1 90 ? 2.467 1.643 5.782 1.00 81.94 90 VAL A O 1
ATOM 758 N N . THR A 1 91 ? 1.829 0.759 7.746 1.00 88.12 91 THR A N 1
ATOM 759 C CA . THR A 1 91 ? 2.778 -0.358 7.734 1.00 88.12 91 THR A CA 1
ATOM 760 C C . THR A 1 91 ? 2.042 -1.688 7.827 1.00 88.12 91 THR A C 1
ATOM 762 O O . THR A 1 91 ? 1.350 -1.949 8.813 1.00 88.12 91 THR A O 1
ATOM 765 N N . LEU A 1 92 ? 2.229 -2.547 6.825 1.00 87.19 92 LEU A N 1
ATOM 766 C CA . LEU A 1 92 ? 1.803 -3.945 6.861 1.00 87.19 92 LEU A CA 1
ATOM 767 C C . LEU A 1 92 ? 3.031 -4.855 6.785 1.00 87.19 92 LEU A C 1
ATOM 769 O O . LEU A 1 92 ? 3.837 -4.735 5.862 1.00 87.19 92 LEU A O 1
ATOM 773 N N . GLN A 1 93 ? 3.183 -5.748 7.764 1.00 87.19 93 GLN A N 1
ATOM 774 C CA . GLN A 1 93 ? 4.324 -6.657 7.858 1.00 87.19 93 GLN A CA 1
ATOM 775 C C . GLN A 1 93 ? 3.899 -8.080 8.200 1.00 87.19 93 GLN A C 1
ATOM 777 O O . GLN A 1 93 ? 3.109 -8.280 9.121 1.00 87.19 93 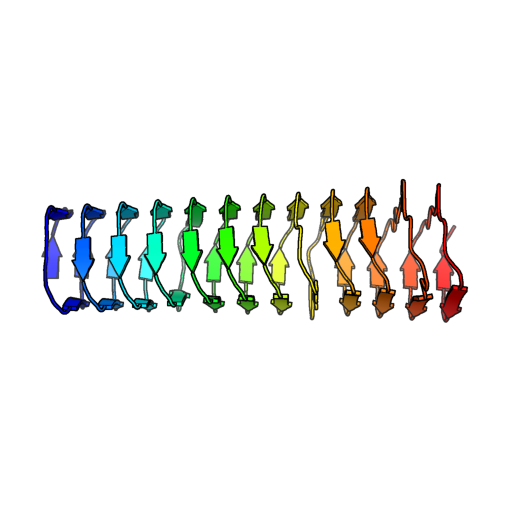GLN A O 1
ATOM 782 N N . TRP A 1 94 ? 4.504 -9.074 7.550 1.00 87.06 94 TRP A N 1
ATOM 783 C CA . TRP A 1 94 ? 4.236 -10.492 7.828 1.00 87.06 94 TRP A CA 1
ATOM 784 C C . TRP A 1 94 ? 2.756 -10.832 7.622 1.00 87.06 94 TRP A C 1
ATOM 786 O O . TRP A 1 94 ? 2.056 -11.213 8.566 1.00 87.06 94 TRP A O 1
ATOM 796 N N . LEU A 1 95 ? 2.278 -10.626 6.393 1.00 86.19 95 LEU A N 1
ATOM 797 C CA . LEU A 1 95 ? 0.913 -10.968 5.998 1.00 86.19 95 LEU A CA 1
ATOM 798 C C . LEU A 1 95 ? 0.916 -12.197 5.102 1.00 86.19 95 LEU A C 1
ATOM 800 O O . LEU A 1 95 ? 1.669 -12.259 4.129 1.00 86.19 95 LEU A O 1
ATOM 804 N N . GLN A 1 96 ? 0.001 -13.111 5.393 1.00 86.19 96 GLN A N 1
ATOM 805 C CA . GLN A 1 96 ? -0.390 -14.183 4.493 1.00 86.19 96 GLN A CA 1
ATOM 806 C C . GLN A 1 96 ? -1.886 -14.047 4.206 1.00 86.19 96 GLN A C 1
ATOM 808 O O . GLN A 1 96 ? -2.690 -14.175 5.133 1.00 86.19 96 GLN A O 1
ATOM 813 N N . CYS A 1 97 ? -2.243 -13.753 2.954 1.00 85.75 97 CYS A N 1
ATOM 814 C CA . CYS A 1 97 ? -3.634 -13.532 2.553 1.00 85.75 97 CYS A CA 1
ATOM 815 C C . CYS A 1 97 ? -3.897 -13.762 1.075 1.00 85.75 97 CYS A C 1
ATOM 817 O O . CYS A 1 97 ? -2.946 -13.855 0.331 1.00 85.75 97 CYS A O 1
ATOM 819 N N . ASP A 1 98 ? -5.144 -13.811 0.622 1.00 86.81 98 ASP A N 1
ATOM 820 C CA . ASP A 1 98 ? -5.437 -13.860 -0.815 1.00 86.81 98 ASP A CA 1
ATOM 821 C C . ASP A 1 98 ? -5.323 -12.450 -1.409 1.00 86.81 98 ASP A C 1
ATOM 823 O O . ASP A 1 98 ? -4.756 -12.251 -2.481 1.00 86.81 98 ASP A O 1
ATOM 827 N N . GLN A 1 99 ? -5.830 -11.432 -0.702 1.00 87.81 99 GLN A N 1
ATOM 828 C CA . GLN A 1 99 ? -5.894 -10.069 -1.234 1.00 87.81 99 GLN A CA 1
ATOM 829 C C . GLN A 1 99 ? -5.551 -8.987 -0.206 1.00 87.81 99 GLN A C 1
ATOM 831 O O . GLN A 1 99 ? -6.119 -8.944 0.888 1.00 87.81 99 GLN A O 1
ATOM 836 N N . VAL A 1 100 ? -4.718 -8.027 -0.626 1.00 89.31 100 VAL A N 1
ATOM 837 C CA . VAL A 1 100 ? -4.501 -6.743 0.055 1.00 89.31 100 VAL A CA 1
ATOM 838 C C . VAL A 1 100 ? -4.977 -5.604 -0.833 1.00 89.31 100 VAL A C 1
ATOM 840 O O . VAL A 1 100 ? -4.480 -5.412 -1.941 1.00 89.31 100 VAL A O 1
ATOM 843 N N . THR A 1 101 ? -5.922 -4.811 -0.333 1.00 90.94 101 THR A N 1
ATOM 844 C CA . THR A 1 101 ? -6.423 -3.618 -1.027 1.00 90.94 101 THR A CA 1
ATOM 845 C C . THR A 1 101 ? -6.283 -2.383 -0.144 1.00 90.94 101 THR A C 1
ATOM 847 O O . THR A 1 101 ? -6.890 -2.333 0.928 1.00 90.94 101 THR A O 1
ATOM 850 N N . LEU A 1 102 ? -5.525 -1.379 -0.606 1.00 89.38 102 LEU A N 1
ATOM 851 C CA . LEU A 1 102 ? -5.495 -0.037 -0.015 1.00 89.38 102 LEU A CA 1
ATOM 852 C C . LEU A 1 102 ? -6.149 0.964 -0.977 1.00 89.38 102 LEU A C 1
ATOM 854 O O . LEU A 1 102 ? -5.741 1.068 -2.136 1.00 89.38 102 LEU A O 1
ATOM 858 N N . GLN A 1 103 ? -7.155 1.701 -0.504 1.00 88.50 103 GLN A N 1
ATOM 859 C CA . GLN A 1 103 ? -7.902 2.661 -1.324 1.00 88.50 103 GLN A CA 1
ATOM 860 C C . GLN A 1 103 ? -8.110 4.007 -0.632 1.00 88.50 103 GLN A C 1
ATOM 862 O O . GLN A 1 103 ? -8.531 4.026 0.527 1.00 88.50 103 GLN A O 1
ATOM 867 N N . TRP A 1 104 ? -7.929 5.097 -1.390 1.00 84.62 104 TRP A N 1
ATOM 868 C CA . TRP A 1 104 ? -8.194 6.489 -0.981 1.00 84.62 104 TRP A CA 1
ATOM 869 C C . TRP A 1 104 ? -7.262 7.028 0.120 1.00 84.62 104 TRP A C 1
ATOM 871 O O . TRP A 1 104 ? -7.651 7.864 0.933 1.00 84.62 104 TRP A O 1
ATOM 881 N N . LEU A 1 105 ? -6.012 6.568 0.142 1.00 83.50 105 LEU A N 1
ATOM 882 C CA . LEU A 1 105 ? -5.037 6.935 1.168 1.00 83.50 105 LEU A CA 1
ATOM 883 C C . LEU A 1 105 ? -4.386 8.287 0.855 1.00 83.50 105 LEU A C 1
ATOM 885 O O . LEU A 1 105 ? -3.840 8.478 -0.226 1.00 83.50 105 LEU A O 1
ATOM 889 N N . GLN A 1 106 ? -4.362 9.181 1.839 1.00 83.19 106 GLN A N 1
ATOM 890 C CA . GLN A 1 106 ? -3.517 10.374 1.833 1.00 83.19 106 GLN A CA 1
ATOM 891 C C . GLN A 1 106 ? -2.591 10.300 3.046 1.00 83.19 106 GLN A C 1
ATOM 893 O O . GLN A 1 106 ? -3.078 10.440 4.157 1.00 83.19 106 GLN A O 1
ATOM 898 N N . CYS A 1 107 ? -1.302 10.027 2.876 1.00 83.06 107 CYS A N 1
ATOM 899 C CA . CYS A 1 107 ? -0.384 9.762 3.991 1.00 83.06 107 CYS A CA 1
ATOM 900 C C . CYS A 1 107 ? 1.056 10.144 3.651 1.00 83.06 107 CYS A C 1
ATOM 902 O O . CYS A 1 107 ? 1.321 10.462 2.511 1.00 83.06 107 CYS A O 1
ATOM 904 N N . ASP A 1 108 ? 2.011 10.070 4.570 1.00 87.25 108 ASP A N 1
ATOM 905 C CA . ASP A 1 108 ? 3.418 10.329 4.225 1.00 87.25 108 ASP A CA 1
ATOM 906 C C . ASP A 1 108 ? 4.045 9.076 3.618 1.00 87.25 108 ASP A C 1
ATOM 908 O O . ASP A 1 108 ? 4.753 9.124 2.613 1.00 87.25 108 ASP A O 1
ATOM 912 N N . GLN A 1 109 ? 3.773 7.919 4.229 1.00 88.69 109 GLN A N 1
ATOM 913 C CA . GLN A 1 109 ? 4.452 6.677 3.882 1.00 88.69 109 GLN A CA 1
ATOM 914 C C . GLN A 1 109 ? 3.508 5.477 3.873 1.00 88.69 109 GLN A C 1
ATOM 916 O O . GLN A 1 109 ? 2.795 5.204 4.843 1.00 88.69 109 GLN A O 1
ATOM 921 N N . VAL A 1 110 ? 3.591 4.691 2.799 1.00 90.38 110 VAL A N 1
ATOM 922 C CA . VAL A 1 110 ? 3.018 3.344 2.710 1.00 90.38 110 VAL A CA 1
ATOM 923 C C . VAL A 1 110 ? 4.152 2.336 2.600 1.00 90.38 110 VAL A C 1
ATOM 925 O O . VAL A 1 110 ? 4.939 2.375 1.656 1.00 90.38 110 VAL A O 1
ATOM 928 N N . THR A 1 111 ? 4.223 1.408 3.551 1.00 92.31 111 THR A N 1
ATOM 929 C CA . THR A 1 111 ? 5.218 0.332 3.569 1.00 92.31 111 THR A CA 1
ATOM 930 C C . THR A 1 111 ? 4.533 -1.029 3.679 1.00 92.31 111 THR A C 1
ATOM 932 O O . THR A 1 111 ? 3.902 -1.330 4.694 1.00 92.31 111 THR A O 1
ATOM 935 N N . LEU A 1 112 ? 4.688 -1.873 2.653 1.00 90.56 112 LEU A N 1
ATOM 936 C CA . LEU A 1 112 ? 4.332 -3.296 2.713 1.00 90.56 112 LEU A CA 1
ATOM 937 C C . LEU A 1 112 ? 5.612 -4.127 2.708 1.00 90.56 112 LEU A C 1
ATOM 939 O O . LEU A 1 112 ? 6.434 -3.995 1.798 1.00 90.56 112 LEU A O 1
ATOM 943 N N . GLN A 1 113 ? 5.782 -4.984 3.713 1.00 90.94 113 GLN A N 1
ATOM 944 C CA . GLN A 1 113 ? 6.938 -5.871 3.806 1.00 90.94 113 GLN A CA 1
ATOM 945 C C . GLN A 1 113 ? 6.532 -7.298 4.152 1.00 90.94 113 GLN A C 1
ATOM 947 O O . GLN A 1 113 ? 5.668 -7.505 5.000 1.00 90.94 113 GLN A O 1
ATOM 952 N N . TRP A 1 114 ? 7.220 -8.284 3.577 1.00 88.50 114 TRP A N 1
ATOM 953 C CA . TRP A 1 114 ? 6.999 -9.701 3.896 1.00 88.50 114 TRP A CA 1
ATOM 954 C C . TRP A 1 114 ? 5.535 -10.103 3.677 1.00 88.50 114 TRP A C 1
ATOM 956 O O . TRP A 1 114 ? 4.834 -10.504 4.610 1.00 88.50 114 TRP A O 1
ATOM 966 N N . LEU A 1 115 ? 5.073 -9.920 2.442 1.00 87.94 115 LEU A N 1
ATOM 967 C CA . LEU A 1 115 ? 3.716 -10.243 2.017 1.00 87.94 115 LEU A CA 1
ATOM 968 C C . LEU A 1 115 ? 3.734 -11.522 1.186 1.00 87.94 115 LEU A C 1
ATOM 970 O O . LEU A 1 115 ? 4.520 -11.634 0.246 1.00 87.94 115 LEU A O 1
ATOM 974 N N . GLN A 1 116 ? 2.834 -12.444 1.494 1.00 86.81 116 GLN A N 1
ATOM 975 C CA . GLN A 1 116 ? 2.505 -13.566 0.629 1.00 86.81 116 GLN A CA 1
ATOM 976 C C . GLN A 1 116 ? 1.011 -13.498 0.312 1.00 86.81 116 GLN A C 1
ATOM 978 O O . GLN A 1 116 ? 0.192 -13.704 1.211 1.00 86.81 116 GLN A O 1
ATOM 983 N N . CYS A 1 117 ? 0.661 -13.175 -0.933 1.00 84.88 117 CYS A N 1
ATOM 984 C CA . CYS A 1 117 ? -0.740 -13.090 -1.336 1.00 84.88 117 CYS A CA 1
ATOM 985 C C . CYS A 1 117 ? -1.000 -13.210 -2.821 1.00 84.88 117 CYS A C 1
ATOM 987 O O . CYS A 1 117 ? -0.126 -12.877 -3.592 1.00 84.88 117 CYS A O 1
ATOM 989 N N . ASP A 1 118 ? -2.207 -13.558 -3.248 1.00 86.19 118 ASP A N 1
ATOM 990 C CA . ASP A 1 118 ? -2.506 -13.619 -4.682 1.00 86.19 118 ASP A CA 1
ATOM 991 C C . ASP A 1 118 ? -2.480 -12.212 -5.302 1.00 86.19 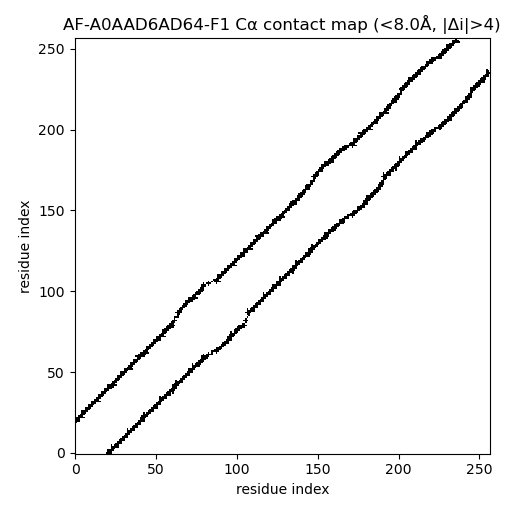118 ASP A C 1
ATOM 993 O O . ASP A 1 118 ? -1.900 -12.006 -6.367 1.00 86.19 118 ASP A O 1
ATOM 997 N N . GLN A 1 119 ? -3.058 -11.206 -4.631 1.00 86.69 119 GLN A N 1
ATOM 998 C CA . GLN A 1 119 ? -3.194 -9.864 -5.208 1.00 86.69 119 GLN A CA 1
ATOM 999 C C . GLN A 1 119 ? -2.904 -8.721 -4.228 1.00 86.69 119 GLN A C 1
ATOM 1001 O O . GLN A 1 119 ? -3.459 -8.651 -3.132 1.00 86.69 119 GLN A O 1
ATOM 1006 N N . VAL A 1 120 ? -2.121 -7.740 -4.686 1.00 88.44 120 VAL A N 1
ATOM 1007 C CA . VAL A 1 120 ? -1.939 -6.436 -4.030 1.00 88.44 120 VAL A CA 1
ATOM 1008 C C . VAL A 1 120 ? -2.479 -5.335 -4.931 1.00 88.44 120 VAL A C 1
ATOM 1010 O O . VAL A 1 120 ? -2.024 -5.171 -6.061 1.00 88.44 120 VAL A O 1
ATOM 1013 N N . THR A 1 121 ? -3.420 -4.543 -4.422 1.00 89.69 121 THR A N 1
ATOM 1014 C CA . THR A 1 121 ? -4.006 -3.404 -5.137 1.00 89.69 121 THR A CA 1
ATOM 1015 C C . THR A 1 121 ? -3.894 -2.127 -4.311 1.00 89.69 121 THR A C 1
ATOM 1017 O O . THR A 1 121 ? -4.498 -2.023 -3.243 1.00 89.69 121 THR A O 1
ATOM 1020 N N . LEU A 1 122 ? -3.160 -1.133 -4.818 1.00 87.94 122 LEU A N 1
ATOM 1021 C CA . LEU A 1 122 ? -3.118 0.224 -4.265 1.00 87.94 122 LEU A CA 1
ATOM 1022 C C . LEU A 1 122 ? -3.784 1.186 -5.252 1.00 87.94 122 LEU A C 1
ATOM 1024 O O . LEU A 1 122 ? -3.347 1.288 -6.400 1.00 87.94 122 LEU A O 1
ATOM 1028 N N . GLN A 1 123 ? -4.839 1.881 -4.822 1.00 86.81 123 GLN A N 1
ATOM 1029 C CA . GLN A 1 123 ? -5.568 2.829 -5.667 1.00 86.81 123 GLN A CA 1
ATOM 1030 C C . GLN A 1 123 ? -5.840 4.152 -4.957 1.00 86.81 123 GLN A C 1
ATOM 1032 O O . GLN A 1 123 ? -6.297 4.156 -3.814 1.00 86.81 123 GLN A O 1
ATOM 1037 N N . TRP A 1 124 ? -5.667 5.264 -5.673 1.00 84.81 124 TRP A N 1
ATOM 1038 C CA . TRP A 1 124 ? -5.926 6.615 -5.154 1.00 84.81 124 TRP A CA 1
ATOM 1039 C C . TRP A 1 124 ? -5.066 6.909 -3.923 1.00 84.81 124 TRP A C 1
ATOM 1041 O O . TRP A 1 124 ? -5.583 7.101 -2.823 1.00 84.81 124 TRP A O 1
ATOM 1051 N N . LEU A 1 125 ? -3.748 6.861 -4.113 1.00 83.69 125 LEU A N 1
ATOM 1052 C CA . LEU A 1 125 ? -2.755 7.122 -3.075 1.00 83.69 125 LEU A CA 1
ATOM 1053 C C . LEU A 1 125 ? -2.119 8.489 -3.316 1.00 83.69 125 LEU A C 1
ATOM 1055 O O . LEU A 1 125 ? -1.580 8.727 -4.392 1.00 83.69 125 LEU A O 1
ATOM 1059 N N . GLN A 1 126 ? -2.128 9.351 -2.307 1.00 83.06 126 GLN A N 1
ATOM 1060 C CA . GLN A 1 126 ? -1.339 10.576 -2.267 1.00 83.06 126 GLN A CA 1
ATOM 1061 C C . GLN A 1 126 ? -0.368 10.481 -1.089 1.00 83.06 126 GLN A C 1
ATOM 1063 O O . GLN A 1 126 ? -0.801 10.553 0.060 1.00 83.06 126 GLN A O 1
ATOM 1068 N N . CYS A 1 127 ? 0.922 10.283 -1.356 1.00 82.31 127 CYS A N 1
ATOM 1069 C CA . CYS A 1 127 ? 1.915 10.154 -0.294 1.00 82.31 127 CYS A CA 1
ATOM 1070 C C . CYS A 1 127 ? 3.338 10.456 -0.713 1.00 82.31 127 CYS A C 1
ATOM 1072 O O . CYS A 1 127 ? 3.666 10.251 -1.863 1.00 82.31 127 CYS A O 1
ATOM 1074 N N . ASP A 1 128 ? 4.224 10.822 0.204 1.00 85.69 128 ASP A N 1
ATOM 1075 C CA . ASP A 1 128 ? 5.622 11.079 -0.156 1.00 85.69 128 ASP A CA 1
ATOM 1076 C C . ASP A 1 128 ? 6.314 9.795 -0.644 1.00 85.69 128 ASP A C 1
ATOM 1078 O O . ASP A 1 128 ? 7.021 9.806 -1.655 1.00 85.69 128 ASP A O 1
ATOM 1082 N N . GLN A 1 129 ? 6.092 8.658 0.028 1.00 86.38 129 GLN A N 1
ATOM 1083 C CA . GLN A 1 129 ? 6.798 7.411 -0.287 1.00 86.38 129 GLN A CA 1
ATOM 1084 C C . GLN A 1 129 ? 5.907 6.163 -0.269 1.00 86.38 129 GLN A C 1
ATOM 1086 O O . GLN A 1 129 ? 5.197 5.882 0.698 1.00 86.38 129 GLN A O 1
ATOM 1091 N N . VAL A 1 130 ? 6.046 5.334 -1.306 1.00 88.31 130 VAL A N 1
ATOM 1092 C CA . VAL A 1 130 ? 5.512 3.966 -1.370 1.00 88.31 130 VAL A CA 1
ATOM 1093 C C . VAL A 1 130 ? 6.670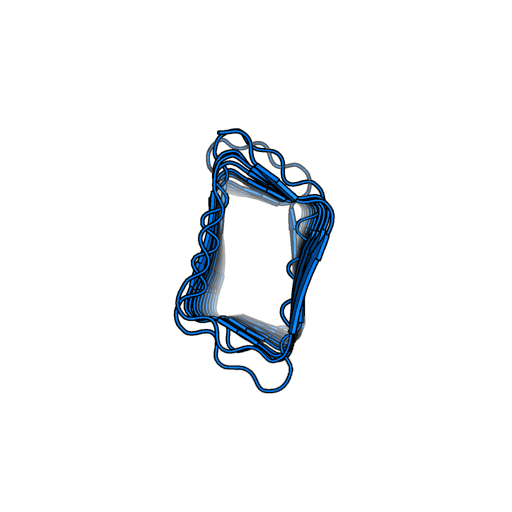 2.978 -1.460 1.00 88.31 130 VAL A C 1
ATOM 1095 O O . VAL A 1 130 ? 7.473 3.027 -2.391 1.00 88.31 130 VAL A O 1
ATOM 1098 N N . THR A 1 131 ? 6.741 2.048 -0.510 1.00 90.50 131 THR A N 1
ATOM 1099 C CA . THR A 1 131 ? 7.757 0.992 -0.473 1.00 90.50 131 THR A CA 1
ATOM 1100 C C . THR A 1 131 ? 7.103 -0.381 -0.369 1.00 90.50 131 THR A C 1
ATOM 1102 O O . THR A 1 131 ? 6.458 -0.691 0.632 1.00 90.50 131 THR A O 1
ATOM 1105 N N . LEU A 1 132 ? 7.304 -1.225 -1.383 1.00 89.00 132 LEU A N 1
ATOM 1106 C CA . LEU A 1 132 ? 6.924 -2.638 -1.361 1.00 89.00 132 LEU A CA 1
ATOM 1107 C C . LEU A 1 132 ? 8.193 -3.494 -1.375 1.00 89.00 132 LEU A C 1
ATOM 1109 O O . LEU A 1 132 ? 8.988 -3.407 -2.313 1.00 89.00 132 LEU A O 1
ATOM 1113 N N . GLN A 1 133 ? 8.399 -4.313 -0.343 1.00 88.50 133 GLN A N 1
ATOM 1114 C CA . GLN A 1 133 ? 9.574 -5.181 -0.243 1.00 88.50 133 GLN A CA 1
ATOM 1115 C C . GLN A 1 133 ? 9.212 -6.609 0.152 1.00 88.50 133 GLN A C 1
ATOM 1117 O O . GLN A 1 133 ? 8.461 -6.810 1.102 1.00 88.50 133 GLN A O 1
ATOM 1122 N N . TRP A 1 134 ? 9.823 -7.604 -0.489 1.00 86.62 134 TRP A N 1
ATOM 1123 C CA . TRP A 1 134 ? 9.585 -9.019 -0.168 1.00 86.62 134 TRP A CA 1
ATOM 1124 C C . TRP A 1 134 ? 8.105 -9.398 -0.330 1.00 86.62 134 TRP A C 1
ATOM 1126 O O . TRP A 1 134 ? 7.462 -9.840 0.624 1.00 86.62 134 TRP A O 1
ATOM 1136 N N . LEU A 1 135 ? 7.558 -9.168 -1.525 1.00 84.75 135 LEU A N 1
ATOM 1137 C CA . LEU A 1 135 ? 6.184 -9.542 -1.871 1.00 84.75 135 LEU A CA 1
ATOM 1138 C C . LEU A 1 135 ? 6.214 -10.757 -2.792 1.00 84.75 135 LEU A C 1
ATOM 1140 O O . LEU A 1 135 ? 6.663 -10.651 -3.929 1.00 84.75 135 LEU A O 1
ATOM 1144 N N . GLN A 1 136 ? 5.690 -11.882 -2.322 1.00 84.75 136 GLN A N 1
ATOM 1145 C CA . GLN A 1 136 ? 5.387 -13.030 -3.163 1.00 84.75 136 GLN A CA 1
ATOM 1146 C C . GLN A 1 136 ? 3.907 -12.984 -3.545 1.00 84.75 136 GLN A C 1
ATOM 1148 O O . GLN A 1 136 ? 3.056 -13.157 -2.670 1.00 84.75 136 GLN A O 1
ATOM 1153 N N . CYS A 1 137 ? 3.600 -12.727 -4.818 1.00 82.25 137 CYS A N 1
ATOM 1154 C CA . CYS A 1 137 ? 2.209 -12.595 -5.252 1.00 82.25 137 CYS A CA 1
ATOM 1155 C C . CYS A 1 137 ? 1.944 -12.898 -6.718 1.00 82.25 137 CYS A C 1
ATOM 1157 O O . CYS A 1 137 ? 2.850 -12.807 -7.529 1.00 82.25 137 CYS A O 1
ATOM 1159 N N . ASP A 1 138 ? 0.706 -13.205 -7.088 1.00 82.25 138 ASP A N 1
ATOM 1160 C CA . ASP A 1 138 ? 0.378 -13.414 -8.500 1.00 82.25 138 ASP A CA 1
ATOM 1161 C C . ASP A 1 138 ? 0.273 -12.076 -9.231 1.00 82.25 138 ASP A C 1
ATOM 1163 O O . ASP A 1 138 ? 0.683 -11.980 -10.386 1.00 82.25 138 ASP A O 1
ATOM 1167 N N . GLN A 1 139 ? -0.271 -11.040 -8.576 1.00 83.50 139 GLN A N 1
ATOM 1168 C CA . GLN A 1 139 ? -0.498 -9.727 -9.182 1.00 83.50 139 GLN A CA 1
ATOM 1169 C C . GLN A 1 139 ? -0.262 -8.553 -8.224 1.00 83.50 139 GLN A C 1
ATOM 1171 O O . GLN A 1 139 ? -0.873 -8.454 -7.161 1.00 83.50 139 GLN A O 1
ATOM 1176 N N . VAL A 1 140 ? 0.532 -7.573 -8.668 1.00 84.88 140 VAL A N 1
ATOM 1177 C CA . VAL A 1 140 ? 0.599 -6.230 -8.059 1.00 84.88 140 VAL A CA 1
ATOM 1178 C C . VAL A 1 140 ? 0.006 -5.205 -9.014 1.00 84.88 140 VAL A C 1
ATOM 1180 O O . VAL A 1 140 ? 0.443 -5.117 -10.159 1.00 84.88 140 VAL A O 1
ATOM 1183 N N . THR A 1 141 ? -0.951 -4.411 -8.531 1.00 85.94 141 THR A N 1
ATOM 1184 C CA . THR A 1 141 ? -1.567 -3.289 -9.248 1.00 85.94 141 THR A CA 1
ATOM 1185 C C . THR A 1 141 ? -1.456 -2.006 -8.429 1.00 85.94 141 THR A C 1
ATOM 1187 O O . THR A 1 141 ? -1.989 -1.908 -7.327 1.00 85.94 141 THR A O 1
ATOM 1190 N N . LEU A 1 142 ? -0.796 -0.993 -8.989 1.00 84.50 142 LEU A N 1
ATOM 1191 C CA . LEU A 1 142 ? -0.701 0.359 -8.429 1.00 84.50 142 LEU A CA 1
ATOM 1192 C C . LEU A 1 142 ? -1.369 1.318 -9.407 1.00 84.50 142 LEU A C 1
ATOM 1194 O O . LEU A 1 142 ? -0.905 1.358 -10.535 1.00 84.50 142 LEU A O 1
ATOM 1198 N N . GLN A 1 143 ? -2.416 2.057 -9.027 1.00 83.44 143 GLN A N 1
ATOM 1199 C CA . GLN A 1 143 ? -3.114 3.010 -9.910 1.00 83.44 143 GLN A CA 1
ATOM 1200 C C . GLN A 1 143 ? -3.422 4.324 -9.187 1.00 83.44 143 GLN A C 1
ATOM 1202 O O . GLN A 1 143 ? -3.816 4.304 -8.023 1.00 83.44 143 GLN A O 1
ATOM 1207 N N . TRP A 1 144 ? -3.343 5.460 -9.887 1.00 80.69 144 TRP A N 1
ATOM 1208 C CA . TRP A 1 144 ? -3.642 6.779 -9.309 1.00 80.69 144 TRP A CA 1
ATOM 1209 C C . TRP A 1 144 ? -2.765 7.073 -8.084 1.00 80.69 144 TRP A C 1
ATOM 1211 O O . TRP A 1 144 ? -3.274 7.307 -6.987 1.00 80.69 144 TRP A O 1
ATOM 1221 N N . LEU A 1 145 ? -1.445 6.975 -8.268 1.00 79.19 145 LEU A N 1
ATOM 1222 C CA . LEU A 1 145 ? -0.447 7.294 -7.246 1.00 79.19 145 LEU A CA 1
ATOM 1223 C C . LEU A 1 145 ? 0.104 8.696 -7.501 1.00 79.19 145 LEU A C 1
ATOM 1225 O O . LEU A 1 145 ? 0.662 8.942 -8.563 1.00 79.19 145 LEU A O 1
ATOM 1229 N N . GLN A 1 146 ? 0.014 9.573 -6.512 1.00 79.62 146 GLN A N 1
ATOM 1230 C CA . GLN A 1 146 ? 0.739 10.833 -6.445 1.00 79.62 146 GLN A CA 1
ATOM 1231 C C . GLN A 1 146 ? 1.776 10.711 -5.326 1.00 79.62 146 GLN A C 1
ATOM 1233 O O . GLN A 1 146 ? 1.423 10.799 -4.151 1.00 79.62 146 GLN A O 1
ATOM 1238 N N . CYS A 1 147 ? 3.036 10.458 -5.687 1.00 78.88 147 CYS A N 1
ATOM 1239 C CA . CYS A 1 147 ? 4.113 10.289 -4.718 1.00 78.88 147 CYS A CA 1
ATOM 1240 C C . CYS A 1 147 ? 5.502 10.679 -5.210 1.00 78.88 147 CYS A C 1
ATOM 1242 O O . CYS A 1 147 ? 5.810 10.504 -6.388 1.00 78.88 147 CYS A O 1
ATOM 1244 N N . ASP A 1 148 ? 6.358 11.125 -4.290 1.00 81.56 148 ASP A N 1
ATOM 1245 C CA . ASP A 1 148 ? 7.739 11.507 -4.597 1.00 81.56 148 ASP A CA 1
ATOM 1246 C C . ASP A 1 148 ? 8.625 10.280 -4.839 1.00 81.56 148 ASP A C 1
ATOM 1248 O O . ASP A 1 148 ? 9.554 10.321 -5.641 1.00 81.56 148 ASP A O 1
ATOM 1252 N N . GLN A 1 149 ? 8.365 9.147 -4.181 1.00 82.62 149 GLN A N 1
ATOM 1253 C CA . GLN A 1 149 ? 9.165 7.936 -4.389 1.00 82.62 149 GLN A CA 1
ATOM 1254 C C . GLN A 1 149 ? 8.324 6.663 -4.394 1.00 82.62 149 GLN A C 1
ATOM 1256 O O . GLN A 1 149 ? 7.549 6.404 -3.475 1.00 82.62 149 GLN A O 1
ATOM 1261 N N . VAL A 1 150 ? 8.560 5.814 -5.400 1.00 84.44 150 VAL A N 1
ATOM 1262 C CA . VAL A 1 150 ? 8.051 4.436 -5.452 1.00 84.44 150 VAL A CA 1
ATOM 1263 C C . VAL A 1 150 ? 9.228 3.479 -5.517 1.00 84.44 150 VAL A C 1
ATOM 1265 O O . VAL A 1 150 ? 10.016 3.496 -6.464 1.00 84.44 150 VAL A O 1
ATOM 1268 N N . THR A 1 151 ? 9.327 2.603 -4.525 1.00 86.69 151 THR A N 1
ATOM 1269 C CA . THR A 1 151 ? 10.355 1.565 -4.465 1.00 86.69 151 THR A CA 1
ATOM 1270 C C . THR A 1 151 ? 9.703 0.192 -4.378 1.00 86.69 151 THR A C 1
ATOM 1272 O O . THR A 1 151 ? 9.030 -0.112 -3.396 1.00 86.69 151 THR A O 1
ATOM 1275 N N . LEU A 1 152 ? 9.927 -0.651 -5.389 1.00 84.81 152 LEU A N 1
ATOM 1276 C CA . LEU A 1 152 ? 9.547 -2.065 -5.380 1.00 84.81 152 LEU A CA 1
ATOM 1277 C C . LEU A 1 152 ? 10.824 -2.912 -5.388 1.00 84.81 152 LEU A C 1
ATOM 1279 O O . LEU A 1 152 ? 11.638 -2.800 -6.309 1.00 84.81 152 LEU A O 1
ATOM 1283 N N . GLN A 1 153 ? 11.023 -3.747 -4.369 1.00 83.88 153 GLN A N 1
ATOM 1284 C CA . GLN A 1 153 ? 12.210 -4.602 -4.264 1.00 83.88 153 GLN A CA 1
ATOM 1285 C C . GLN A 1 153 ? 11.856 -6.029 -3.862 1.00 83.88 153 GLN A C 1
ATOM 1287 O O . GLN A 1 153 ? 11.095 -6.229 -2.920 1.00 83.88 153 GLN A O 1
ATOM 1292 N N . TRP A 1 154 ? 12.488 -7.018 -4.492 1.00 80.25 154 TRP A N 1
ATOM 1293 C CA . TRP A 1 154 ? 12.274 -8.435 -4.173 1.00 80.25 154 TRP A CA 1
ATOM 1294 C C . TRP A 1 154 ? 10.811 -8.849 -4.357 1.00 80.25 154 TRP A C 1
ATOM 1296 O O . TRP A 1 154 ? 10.130 -9.198 -3.390 1.00 80.25 154 TRP A O 1
ATOM 1306 N N . LEU A 1 155 ? 10.326 -8.783 -5.599 1.00 77.19 155 LEU A N 1
ATOM 1307 C CA . LEU A 1 155 ? 9.002 -9.292 -5.955 1.00 77.19 155 LEU A CA 1
ATOM 1308 C C . LEU A 1 155 ? 9.166 -10.520 -6.863 1.00 77.19 155 LEU A C 1
ATOM 1310 O O . LEU A 1 155 ? 9.413 -10.363 -8.063 1.00 77.19 155 LEU A O 1
ATOM 1314 N N . PRO A 1 156 ? 9.098 -11.738 -6.304 1.00 72.25 156 PRO A N 1
ATOM 1315 C CA . PRO A 1 156 ? 8.806 -12.946 -7.063 1.00 72.25 156 PRO A CA 1
ATOM 1316 C C . PRO A 1 156 ? 7.293 -13.081 -7.268 1.00 72.25 156 PRO A C 1
ATOM 1318 O O . PRO A 1 156 ? 6.532 -13.215 -6.310 1.00 72.25 156 PRO A O 1
ATOM 1321 N N . CYS A 1 157 ? 6.854 -13.044 -8.516 1.00 67.81 157 CYS A N 1
ATOM 1322 C CA . CYS A 1 157 ? 5.440 -12.928 -8.846 1.00 67.81 157 CYS A CA 1
ATOM 1323 C C . CYS A 1 157 ? 5.160 -13.441 -10.249 1.00 67.81 157 CYS A C 1
ATOM 1325 O O . CYS A 1 157 ? 6.008 -13.281 -11.111 1.00 67.81 157 CYS A O 1
ATOM 1327 N N . ASP A 1 158 ? 3.985 -14.008 -10.510 1.00 62.19 158 ASP A N 1
ATOM 1328 C CA . ASP A 1 158 ? 3.657 -14.470 -11.865 1.00 62.19 158 ASP A CA 1
ATOM 1329 C C . ASP A 1 158 ? 3.414 -13.271 -12.795 1.00 62.19 158 ASP A C 1
ATOM 1331 O O . ASP A 1 158 ? 3.909 -13.235 -13.916 1.00 62.19 158 ASP A O 1
ATOM 1335 N N . GLN A 1 159 ? 2.738 -12.215 -12.334 1.00 59.97 159 GLN A N 1
ATOM 1336 C CA . GLN A 1 159 ? 2.495 -11.005 -13.122 1.00 59.97 159 GLN A CA 1
ATOM 1337 C C . GLN A 1 159 ? 2.665 -9.728 -12.290 1.00 59.97 159 GLN A C 1
ATOM 1339 O O . GLN A 1 159 ? 2.185 -9.607 -11.167 1.00 59.97 159 GLN A O 1
ATOM 1344 N N . VAL A 1 160 ? 3.306 -8.704 -12.861 1.00 59.59 160 VAL A N 1
ATOM 1345 C CA . VAL A 1 160 ? 3.494 -7.400 -12.201 1.00 59.59 160 VAL A CA 1
ATOM 1346 C C . VAL A 1 160 ? 2.945 -6.295 -13.083 1.00 59.59 160 VAL A C 1
ATOM 1348 O O . VAL A 1 160 ? 3.631 -5.679 -13.898 1.00 59.59 160 VAL A O 1
ATOM 1351 N N . ILE A 1 161 ? 1.664 -5.994 -12.906 1.00 58.75 161 ILE A N 1
ATOM 1352 C CA . ILE A 1 161 ? 0.998 -4.944 -13.675 1.00 58.75 161 ILE A CA 1
ATOM 1353 C C . ILE A 1 161 ? 1.092 -3.619 -12.908 1.00 58.75 161 ILE A C 1
ATOM 1355 O O . ILE A 1 161 ? 0.147 -3.161 -12.267 1.00 58.75 161 ILE A O 1
ATOM 1359 N N . VAL A 1 162 ? 2.235 -2.940 -13.008 1.00 57.78 162 VAL A N 1
ATOM 1360 C CA . VAL A 1 162 ? 2.418 -1.615 -12.386 1.00 57.78 162 VAL A CA 1
ATOM 1361 C C . VAL A 1 162 ? 1.794 -0.502 -13.240 1.00 57.78 162 VAL A C 1
ATOM 1363 O O . VAL A 1 162 ? 2.469 0.339 -13.825 1.00 57.78 162 VAL A O 1
ATOM 1366 N N . THR A 1 163 ? 0.469 -0.454 -13.323 1.00 52.97 163 THR A N 1
ATOM 1367 C CA . THR A 1 163 ? -0.222 0.583 -14.111 1.00 52.97 163 THR A CA 1
ATOM 1368 C C . THR A 1 163 ? -0.241 1.941 -13.395 1.00 52.97 163 THR A C 1
ATOM 1370 O O . THR A 1 163 ? -1.288 2.364 -12.917 1.00 52.97 163 THR A O 1
ATOM 1373 N N . LEU A 1 164 ? 0.894 2.651 -13.362 1.00 55.56 164 LEU A N 1
ATOM 1374 C CA . LEU A 1 164 ? 1.050 3.986 -12.753 1.00 55.56 164 LEU A CA 1
ATOM 1375 C C . LEU A 1 164 ? 0.295 5.091 -13.512 1.00 55.56 164 LEU A C 1
ATOM 1377 O O . LEU A 1 164 ? 0.873 6.046 -14.011 1.00 55.56 164 LEU A O 1
ATOM 1381 N N . GLN A 1 165 ? -1.023 4.971 -13.589 1.00 48.53 165 GLN A N 1
ATOM 1382 C CA . GLN A 1 165 ? -1.890 5.966 -14.188 1.00 48.53 165 GLN A CA 1
ATOM 1383 C C . GLN A 1 165 ? -1.861 7.253 -13.362 1.00 48.53 165 GLN A C 1
ATOM 1385 O O . GLN A 1 165 ? -2.279 7.237 -12.206 1.00 48.53 165 GLN A O 1
ATOM 1390 N N . TRP A 1 166 ? -1.427 8.347 -13.996 1.00 51.88 166 TRP A N 1
ATOM 1391 C CA . TRP A 1 166 ? -1.439 9.711 -1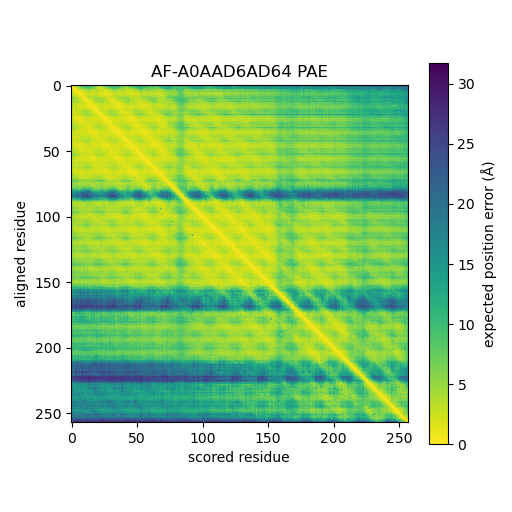3.451 1.00 51.88 166 TRP A CA 1
ATOM 1392 C C . TRP A 1 166 ? -0.518 9.912 -12.257 1.00 51.88 166 TRP A C 1
ATOM 1394 O O . TRP A 1 166 ? -0.940 10.402 -11.212 1.00 51.88 166 TRP A O 1
ATOM 1404 N N . LEU A 1 167 ? 0.750 9.555 -12.432 1.00 49.28 167 LEU A N 1
ATOM 1405 C CA . LEU A 1 167 ? 1.770 9.914 -11.465 1.00 49.28 167 LEU A CA 1
ATOM 1406 C C . LEU A 1 167 ? 2.380 11.263 -11.856 1.00 49.28 167 LEU A C 1
ATOM 1408 O O . LEU A 1 167 ? 2.996 11.383 -12.912 1.00 49.28 167 LEU A O 1
ATOM 1412 N N . GLN A 1 168 ? 2.134 12.276 -11.024 1.00 47.41 168 GLN A N 1
ATOM 1413 C CA . GLN A 1 168 ? 2.596 13.653 -11.195 1.00 47.41 168 GLN A CA 1
ATOM 1414 C C . GLN A 1 168 ? 3.231 14.124 -9.881 1.00 47.41 168 GLN A C 1
ATOM 1416 O O . GLN A 1 168 ? 2.495 14.538 -8.987 1.00 47.41 168 GLN A O 1
ATOM 1421 N N . CYS A 1 169 ? 4.563 14.107 -9.769 1.00 47.97 169 CYS A N 1
ATOM 1422 C CA . CYS A 1 169 ? 5.271 14.842 -8.708 1.00 47.97 169 CYS A CA 1
ATOM 1423 C C . CYS A 1 169 ? 6.563 15.488 -9.220 1.00 47.97 169 CYS A C 1
ATOM 1425 O O . CYS A 1 169 ? 7.057 15.152 -10.296 1.00 47.97 169 CYS A O 1
ATOM 1427 N N . ASP A 1 170 ? 7.089 16.410 -8.415 1.00 45.88 170 ASP A N 1
ATOM 1428 C CA . ASP A 1 170 ? 8.206 17.292 -8.757 1.00 45.88 170 ASP A CA 1
ATOM 1429 C C . ASP A 1 170 ? 9.588 16.614 -8.662 1.00 45.88 170 ASP A C 1
ATOM 1431 O O . ASP A 1 170 ? 10.530 17.183 -9.198 1.00 45.88 170 ASP A O 1
ATOM 1435 N N . GLN A 1 171 ? 9.717 15.447 -7.994 1.00 56.25 171 GLN A N 1
ATOM 1436 C CA . GLN A 1 171 ? 10.965 14.657 -7.862 1.00 56.25 171 GLN A CA 1
ATOM 1437 C C . GLN A 1 171 ? 10.745 13.135 -7.836 1.00 56.25 171 GLN A C 1
ATOM 1439 O O . GLN A 1 171 ? 11.248 12.420 -6.966 1.00 56.25 171 GLN A O 1
ATOM 1444 N N . VAL A 1 172 ? 9.958 12.611 -8.772 1.00 58.84 172 VAL A N 1
ATOM 1445 C CA . VAL A 1 172 ? 9.587 11.192 -8.732 1.00 58.84 172 VAL A CA 1
ATOM 1446 C C . VAL A 1 172 ? 10.772 10.290 -9.077 1.00 58.84 172 VAL A C 1
ATOM 1448 O O . VAL A 1 172 ? 11.302 10.352 -10.191 1.00 58.84 172 VAL A O 1
ATOM 1451 N N . ILE A 1 173 ? 11.091 9.355 -8.178 1.00 65.62 173 ILE A N 1
ATOM 1452 C CA . ILE A 1 173 ? 11.984 8.224 -8.463 1.00 65.62 173 ILE A CA 1
ATOM 1453 C C . ILE A 1 173 ? 11.195 6.915 -8.398 1.00 65.62 173 ILE A C 1
ATOM 1455 O O . ILE A 1 173 ? 10.708 6.525 -7.334 1.00 65.62 173 ILE A O 1
ATOM 1459 N N . VAL A 1 174 ? 11.126 6.198 -9.523 1.00 68.94 174 VAL A N 1
ATOM 1460 C CA . VAL A 1 174 ? 10.615 4.819 -9.571 1.00 68.94 174 VAL A CA 1
ATOM 1461 C C . VAL A 1 174 ? 11.796 3.860 -9.609 1.00 68.94 174 VAL A C 1
ATOM 1463 O O . VAL A 1 174 ? 12.541 3.828 -10.588 1.00 68.94 174 VAL A O 1
ATOM 1466 N N . THR A 1 175 ? 11.970 3.071 -8.550 1.00 75.31 175 THR A N 1
ATOM 1467 C CA . THR A 1 175 ? 13.020 2.049 -8.470 1.00 75.31 175 THR A CA 1
ATOM 1468 C C . THR A 1 175 ? 12.403 0.665 -8.381 1.00 75.31 175 THR A C 1
ATOM 1470 O O . THR A 1 175 ? 11.745 0.335 -7.396 1.00 75.31 175 THR A O 1
ATOM 1473 N N . LEU A 1 176 ? 12.660 -0.155 -9.399 1.00 74.81 176 LEU A N 1
ATOM 1474 C CA . LEU A 1 176 ? 12.312 -1.570 -9.416 1.00 74.81 176 LEU A CA 1
ATOM 1475 C C . LEU A 1 176 ? 13.594 -2.404 -9.339 1.00 74.81 176 LEU A C 1
ATOM 1477 O O . LEU A 1 176 ? 14.468 -2.257 -10.197 1.00 74.81 176 LEU A O 1
ATOM 1481 N N . GLN A 1 177 ? 13.722 -3.256 -8.320 1.00 74.88 177 GLN A N 1
ATOM 1482 C CA . GLN A 1 177 ? 14.898 -4.111 -8.126 1.00 74.88 177 GLN A CA 1
ATOM 1483 C C . GLN A 1 177 ? 14.518 -5.553 -7.803 1.00 74.88 177 GLN A C 1
ATOM 1485 O O . GLN A 1 177 ? 13.654 -5.792 -6.963 1.00 74.88 177 GLN A O 1
ATOM 1490 N N . TRP A 1 178 ? 15.233 -6.512 -8.393 1.00 73.75 178 TRP A N 1
ATOM 1491 C CA . TRP A 1 178 ? 15.048 -7.945 -8.119 1.00 73.75 178 TRP A CA 1
ATOM 1492 C C . TRP A 1 178 ? 13.599 -8.381 -8.364 1.00 73.75 178 TRP A C 1
ATOM 1494 O O . TRP A 1 178 ? 12.923 -8.896 -7.472 1.00 73.75 178 TRP A O 1
ATOM 1504 N N . LEU A 1 179 ? 13.118 -8.099 -9.574 1.00 73.19 179 LEU A N 1
ATOM 1505 C CA . LEU A 1 179 ? 11.786 -8.479 -10.029 1.00 73.19 179 LEU A CA 1
ATOM 1506 C C . LEU A 1 179 ? 11.880 -9.750 -10.872 1.00 73.19 179 LEU A C 1
ATOM 1508 O O . LEU A 1 179 ? 12.646 -9.790 -11.835 1.00 73.19 179 LEU A O 1
ATOM 1512 N N . GLN A 1 180 ? 11.061 -10.746 -10.551 1.00 71.94 180 GLN A N 1
ATOM 1513 C CA . GLN A 1 180 ? 10.850 -11.925 -11.386 1.00 71.94 180 GLN A CA 1
ATOM 1514 C C . GLN A 1 180 ? 9.353 -12.023 -11.684 1.00 71.94 180 GLN A C 1
ATOM 1516 O O . GLN A 1 180 ? 8.587 -12.215 -10.745 1.00 71.94 180 GLN A O 1
ATOM 1521 N N . CYS A 1 181 ? 8.951 -11.837 -12.946 1.00 72.75 181 CYS A N 1
ATOM 1522 C CA . CYS A 1 181 ? 7.540 -11.849 -13.362 1.00 72.75 181 CYS A CA 1
ATOM 1523 C C . CYS A 1 181 ? 7.336 -12.030 -14.857 1.00 72.75 181 CYS A C 1
ATOM 1525 O O . CYS A 1 181 ? 8.218 -11.693 -15.619 1.00 72.75 181 CYS A O 1
ATOM 1527 N N . ASP A 1 182 ? 6.171 -12.472 -15.317 1.00 73.44 182 ASP A N 1
ATOM 1528 C CA . ASP A 1 182 ? 5.910 -12.619 -16.754 1.00 73.44 182 ASP A CA 1
ATOM 1529 C C . ASP A 1 182 ? 5.851 -11.253 -17.451 1.00 73.44 182 ASP A C 1
ATOM 1531 O O . ASP A 1 182 ? 6.351 -11.072 -18.559 1.00 73.44 182 ASP A O 1
ATOM 1535 N N . GLN A 1 183 ? 5.242 -10.254 -16.814 1.00 74.38 183 GLN A N 1
ATOM 1536 C CA . GLN A 1 183 ? 4.985 -8.961 -17.445 1.00 74.38 183 GLN A CA 1
ATOM 1537 C C . GLN A 1 183 ? 5.216 -7.809 -16.476 1.00 74.38 183 GLN A C 1
ATOM 1539 O O . GLN A 1 183 ? 4.696 -7.835 -15.364 1.00 74.38 183 GLN A O 1
ATOM 1544 N N . VAL A 1 184 ? 5.916 -6.774 -16.953 1.00 76.94 184 VAL A N 1
ATOM 1545 C CA . VAL A 1 184 ? 5.975 -5.436 -16.355 1.00 76.94 184 VAL A CA 1
ATOM 1546 C C . VAL A 1 184 ? 5.380 -4.434 -17.331 1.00 76.94 184 VAL A C 1
ATOM 1548 O O . VAL A 1 184 ? 5.828 -4.299 -18.469 1.00 76.94 184 VAL A O 1
ATOM 1551 N N . THR A 1 185 ? 4.380 -3.687 -16.882 1.00 78.50 185 THR A N 1
ATOM 1552 C CA . THR A 1 185 ? 3.793 -2.588 -17.655 1.00 78.50 185 THR A CA 1
ATOM 1553 C C . THR A 1 185 ? 3.853 -1.315 -16.829 1.00 78.50 185 THR A C 1
ATOM 1555 O O . THR A 1 185 ? 3.357 -1.338 -15.714 1.00 78.50 185 THR A O 1
ATOM 1558 N N . LEU A 1 186 ? 4.426 -0.235 -17.370 1.00 77.06 186 LEU A N 1
ATOM 1559 C CA . LEU A 1 186 ? 4.371 1.127 -16.830 1.00 77.06 186 LEU A CA 1
ATOM 1560 C C . LEU A 1 186 ? 3.687 2.028 -17.865 1.00 77.06 186 LEU A C 1
ATOM 1562 O O . LEU A 1 186 ? 4.090 2.065 -19.030 1.00 77.06 186 LEU A O 1
ATOM 1566 N N . GLN A 1 187 ? 2.644 2.745 -17.457 1.00 75.06 187 GLN A N 1
ATOM 1567 C CA . GLN A 1 187 ? 1.859 3.603 -18.346 1.00 75.06 187 GLN A CA 1
ATOM 1568 C C . GLN A 1 187 ? 1.582 4.951 -17.692 1.00 75.06 187 GLN A C 1
ATOM 1570 O O . GLN A 1 187 ? 1.215 4.950 -16.527 1.00 75.06 187 GLN A O 1
ATOM 1575 N N . TRP A 1 188 ? 1.637 6.047 -18.457 1.00 73.94 188 TRP A N 1
ATOM 1576 C CA . TRP A 1 188 ? 1.241 7.401 -18.020 1.00 73.94 188 TRP A CA 1
ATOM 1577 C C . TRP A 1 188 ? 2.058 7.947 -16.843 1.00 73.94 188 TRP A C 1
ATOM 1579 O O . TRP A 1 188 ? 1.506 8.452 -15.864 1.00 73.94 188 TRP A O 1
ATOM 1589 N N . LEU A 1 189 ? 3.379 7.846 -16.960 1.00 73.31 189 LEU A N 1
ATOM 1590 C CA . LEU A 1 189 ? 4.319 8.210 -15.910 1.00 73.31 189 LEU A CA 1
ATOM 1591 C C . LEU A 1 189 ? 4.998 9.547 -16.230 1.00 73.31 189 LEU A C 1
ATOM 1593 O O . LEU A 1 189 ? 5.658 9.672 -17.264 1.00 73.31 189 LEU A O 1
ATOM 1597 N N . GLN A 1 190 ? 4.876 10.516 -15.321 1.00 73.06 190 GLN A N 1
ATOM 1598 C CA . GLN A 1 190 ? 5.661 11.746 -15.335 1.00 73.06 190 GLN A CA 1
ATOM 1599 C C . GLN A 1 190 ? 6.596 11.765 -14.119 1.00 73.06 190 GLN A C 1
ATOM 1601 O O . GLN A 1 190 ? 6.124 11.751 -12.983 1.00 73.06 190 GLN A O 1
ATOM 1606 N N . CYS A 1 191 ? 7.914 11.743 -14.335 1.00 71.56 191 CYS A N 1
ATOM 1607 C CA . CYS A 1 191 ? 8.877 11.610 -13.236 1.00 71.56 191 CYS A CA 1
ATOM 1608 C C . CYS A 1 191 ? 10.263 12.176 -13.540 1.00 71.56 191 CYS A C 1
ATOM 1610 O O . CYS A 1 191 ? 10.604 12.339 -14.698 1.00 71.56 191 CYS A O 1
ATOM 1612 N N . ASP A 1 192 ? 11.113 12.375 -12.536 1.00 72.31 192 ASP A N 1
ATOM 1613 C CA . ASP A 1 192 ? 12.510 12.758 -12.780 1.00 72.31 192 ASP A CA 1
ATOM 1614 C C . ASP A 1 192 ? 13.323 11.554 -13.250 1.00 72.31 192 ASP A C 1
ATOM 1616 O O . ASP A 1 192 ? 14.092 11.657 -14.205 1.00 72.31 192 ASP A O 1
ATOM 1620 N N . GLN A 1 193 ? 13.136 10.401 -12.592 1.00 73.38 193 GLN A N 1
ATOM 1621 C CA . GLN A 1 193 ? 13.942 9.211 -12.833 1.00 73.38 193 GLN A CA 1
ATOM 1622 C C . GLN A 1 193 ? 13.153 7.900 -12.756 1.00 73.38 193 GLN A C 1
ATOM 1624 O O . GLN A 1 193 ? 12.455 7.610 -11.784 1.00 73.38 193 GLN A O 1
ATOM 1629 N N . VAL A 1 194 ? 13.375 7.031 -13.747 1.00 75.00 194 VAL A N 1
ATOM 1630 C CA . VAL A 1 194 ? 12.973 5.615 -13.704 1.00 75.00 194 VAL A CA 1
ATOM 1631 C C . VAL A 1 194 ? 14.213 4.741 -13.717 1.00 75.00 194 VAL A C 1
ATOM 1633 O O . VAL A 1 194 ? 15.005 4.830 -14.651 1.00 75.00 194 VAL A O 1
ATOM 1636 N N . THR A 1 195 ? 14.347 3.863 -12.723 1.00 75.69 195 THR A N 1
ATOM 1637 C CA . THR A 1 195 ? 15.417 2.868 -12.611 1.00 75.69 195 THR A CA 1
ATOM 1638 C C . THR A 1 195 ? 14.822 1.464 -12.533 1.00 75.69 195 THR A C 1
ATOM 1640 O O . THR A 1 195 ? 14.082 1.142 -11.606 1.00 75.69 195 THR A O 1
ATOM 1643 N N . LEU A 1 196 ? 15.197 0.599 -13.476 1.00 74.56 196 LEU A N 1
ATOM 1644 C CA . LEU A 1 196 ? 14.783 -0.807 -13.525 1.00 74.56 196 LEU A CA 1
ATOM 1645 C C . LEU A 1 196 ? 16.023 -1.700 -13.489 1.00 74.56 196 LEU A C 1
ATOM 1647 O O . LEU A 1 196 ? 16.706 -1.776 -14.499 1.00 74.56 196 LEU A O 1
ATOM 1651 N N . GLN A 1 197 ? 16.330 -2.367 -12.378 1.00 72.44 197 GLN A N 1
ATOM 1652 C CA . GLN A 1 197 ? 17.534 -3.201 -12.234 1.00 72.44 197 GLN A CA 1
ATOM 1653 C C . GLN A 1 197 ? 17.174 -4.638 -11.848 1.00 72.44 197 GLN A C 1
ATOM 1655 O O . GLN A 1 197 ? 16.269 -4.849 -11.046 1.00 72.44 197 GLN A O 1
ATOM 1660 N N . TRP A 1 198 ? 17.931 -5.624 -12.340 1.00 71.25 198 TRP A N 1
ATOM 1661 C CA . TRP A 1 198 ? 17.736 -7.039 -11.990 1.00 71.25 198 TRP A CA 1
ATOM 1662 C C . TRP A 1 198 ? 16.299 -7.502 -12.257 1.00 71.25 198 TRP A C 1
ATOM 1664 O O . TRP A 1 198 ? 15.597 -7.956 -11.353 1.00 71.25 198 TRP A O 1
ATOM 1674 N N . LEU A 1 199 ? 15.850 -7.304 -13.496 1.00 71.38 199 LEU A N 1
ATOM 1675 C CA . LEU A 1 199 ? 14.507 -7.651 -13.947 1.00 71.38 199 LEU A CA 1
ATOM 1676 C C . LEU A 1 199 ? 14.562 -8.910 -14.815 1.00 71.38 199 LEU A C 1
ATOM 1678 O O . LEU A 1 199 ? 15.163 -8.897 -15.886 1.00 71.38 199 LEU A O 1
ATOM 1682 N N . GLN A 1 200 ? 13.897 -9.971 -14.375 1.00 72.06 200 GLN A N 1
ATOM 1683 C CA . GLN A 1 200 ? 13.676 -11.189 -15.144 1.00 72.06 200 GLN A CA 1
ATOM 1684 C C . GLN A 1 200 ? 12.197 -11.261 -15.528 1.00 72.06 200 GLN A C 1
ATOM 1686 O O . GLN A 1 200 ? 11.360 -11.559 -14.675 1.00 72.06 200 GLN A O 1
ATOM 1691 N N . CYS A 1 201 ? 11.868 -10.973 -16.791 1.00 70.38 201 CYS A N 1
ATOM 1692 C CA . CYS A 1 201 ? 10.481 -11.019 -17.241 1.00 70.38 201 CYS A CA 1
ATOM 1693 C C . CYS A 1 201 ? 10.259 -11.318 -18.714 1.00 70.38 201 CYS A C 1
ATOM 1695 O O . CYS A 1 201 ? 11.075 -10.935 -19.536 1.00 70.38 201 CYS A O 1
ATOM 1697 N N . ASP A 1 202 ? 9.116 -11.886 -19.081 1.00 71.94 202 ASP A N 1
ATOM 1698 C CA . ASP A 1 202 ? 8.820 -12.158 -20.490 1.00 71.94 202 ASP A CA 1
ATOM 1699 C C . ASP A 1 202 ? 8.489 -10.891 -21.281 1.00 71.94 202 ASP A C 1
ATOM 1701 O O . ASP A 1 202 ? 8.777 -10.837 -22.472 1.00 71.94 202 ASP A O 1
ATOM 1705 N N . GLN A 1 203 ? 7.907 -9.849 -20.674 1.00 72.38 203 GLN A N 1
ATOM 1706 C CA . GLN A 1 203 ? 7.543 -8.618 -21.390 1.00 72.38 203 GLN A CA 1
ATOM 1707 C C . GLN A 1 203 ? 7.711 -7.352 -20.544 1.00 72.38 203 GLN A C 1
ATOM 1709 O O . GLN A 1 203 ? 7.286 -7.301 -19.393 1.00 72.38 203 GLN A O 1
ATOM 1714 N N . VAL A 1 204 ? 8.253 -6.291 -21.161 1.00 75.00 204 VAL A N 1
ATOM 1715 C CA . VAL A 1 204 ? 8.319 -4.943 -20.570 1.00 75.00 204 VAL A CA 1
ATOM 1716 C C . VAL A 1 204 ? 7.659 -3.936 -21.501 1.00 75.00 204 VAL A C 1
ATOM 1718 O O . VAL A 1 204 ? 8.115 -3.702 -22.620 1.00 75.00 204 VAL A O 1
ATOM 1721 N N . THR A 1 205 ? 6.605 -3.283 -21.028 1.00 76.88 205 THR A N 1
ATOM 1722 C CA . THR A 1 205 ? 5.898 -2.246 -21.786 1.00 76.88 205 THR A CA 1
ATOM 1723 C C . THR A 1 205 ? 5.967 -0.921 -21.042 1.00 76.88 205 THR A C 1
ATOM 1725 O O . THR A 1 205 ? 5.427 -0.806 -19.948 1.00 76.88 205 THR A O 1
ATOM 1728 N N . LEU A 1 206 ? 6.610 0.084 -21.640 1.00 76.25 206 LEU A N 1
ATOM 1729 C CA . LEU A 1 206 ? 6.635 1.462 -21.151 1.00 76.25 206 LEU A CA 1
ATOM 1730 C C . LEU A 1 206 ? 5.890 2.351 -22.159 1.00 76.25 206 LEU A C 1
ATOM 1732 O O . LEU A 1 206 ? 6.308 2.482 -23.313 1.00 76.25 206 LEU A O 1
ATOM 1736 N N . GLN A 1 207 ? 4.777 2.957 -21.753 1.00 74.25 207 GLN A N 1
ATOM 1737 C CA . GLN A 1 207 ? 3.975 3.822 -22.628 1.00 74.25 207 GLN A CA 1
ATOM 1738 C C . GLN A 1 207 ? 3.672 5.155 -21.952 1.00 74.25 207 GLN A C 1
ATOM 1740 O O . GLN A 1 207 ? 3.278 5.173 -20.791 1.00 74.25 207 GLN A O 1
ATOM 1745 N N . TRP A 1 208 ? 3.759 6.256 -22.698 1.00 73.19 208 TRP A N 1
ATOM 1746 C CA . TRP A 1 208 ? 3.467 7.599 -22.186 1.00 73.19 208 TRP A CA 1
ATOM 1747 C C . TRP A 1 208 ? 4.348 7.943 -20.982 1.00 73.19 208 TRP A C 1
ATOM 1749 O O . TRP A 1 208 ? 3.854 8.132 -19.872 1.00 73.19 208 TRP A O 1
ATOM 1759 N N . LEU A 1 209 ? 5.660 7.960 -21.209 1.00 72.62 209 LEU A N 1
ATOM 1760 C CA . LEU A 1 209 ? 6.644 8.353 -20.206 1.00 72.62 209 LEU A CA 1
ATOM 1761 C C . LEU A 1 209 ? 7.188 9.738 -20.565 1.00 72.62 209 LEU A C 1
ATOM 1763 O O . LEU A 1 209 ? 7.750 9.933 -21.645 1.00 72.62 209 LEU A O 1
ATOM 1767 N N . GLN A 1 210 ? 7.052 10.681 -19.644 1.00 70.31 210 GLN A N 1
ATOM 1768 C CA . GLN A 1 210 ? 7.686 11.991 -19.729 1.00 70.31 210 GLN A CA 1
ATOM 1769 C C . GLN A 1 210 ? 8.605 12.145 -18.524 1.00 70.31 210 GLN A C 1
ATOM 1771 O O . GLN A 1 210 ? 8.125 12.240 -17.395 1.00 70.31 210 GLN A O 1
ATOM 1776 N N . CYS A 1 2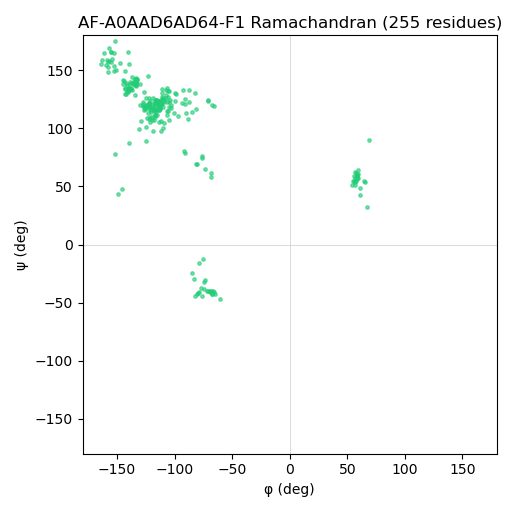11 ? 9.916 12.133 -18.738 1.00 67.44 211 CYS A N 1
ATOM 1777 C CA . CYS A 1 211 ? 10.849 12.210 -17.625 1.00 67.44 211 CYS A CA 1
ATOM 1778 C C . CYS A 1 211 ? 12.079 13.024 -17.967 1.00 67.44 211 CYS A C 1
ATOM 1780 O O . CYS A 1 211 ? 12.614 12.832 -19.047 1.00 67.44 211 CYS A O 1
ATOM 1782 N N . ASP A 1 212 ? 12.589 13.831 -17.041 1.00 63.97 212 ASP A N 1
ATOM 1783 C CA . ASP A 1 212 ? 13.832 14.573 -17.274 1.00 63.97 212 ASP A CA 1
ATOM 1784 C C . ASP A 1 212 ? 14.990 13.588 -17.522 1.00 63.97 212 ASP A C 1
ATOM 1786 O O . ASP A 1 212 ? 15.678 13.669 -18.533 1.00 63.97 212 ASP A O 1
ATOM 1790 N N . GLN A 1 213 ? 15.142 12.537 -16.707 1.00 59.66 213 GLN A N 1
ATOM 1791 C CA . GLN A 1 213 ? 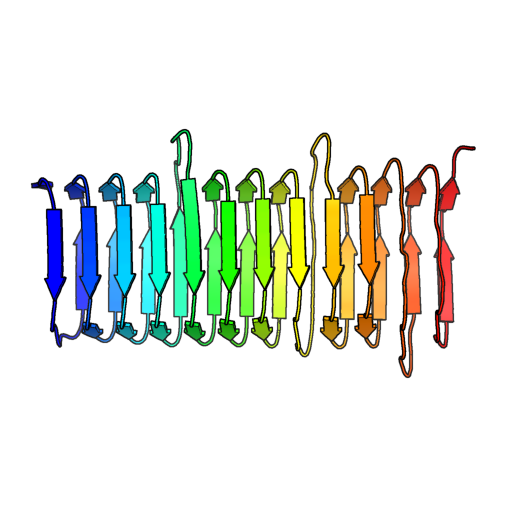16.179 11.515 -16.900 1.00 59.66 213 GLN A CA 1
ATOM 1792 C C . GLN A 1 213 ? 15.628 10.084 -16.869 1.00 59.66 213 GLN A C 1
ATOM 1794 O O . GLN A 1 213 ? 15.379 9.493 -15.823 1.00 59.66 213 GLN A O 1
ATOM 1799 N N . VAL A 1 214 ? 15.543 9.427 -18.027 1.00 56.97 214 VAL A N 1
ATOM 1800 C CA . VAL A 1 214 ? 15.121 8.017 -18.113 1.00 56.97 214 VAL A CA 1
ATOM 1801 C C . VAL A 1 214 ? 16.336 7.092 -18.034 1.00 56.97 214 VAL A C 1
ATOM 1803 O O . VAL A 1 214 ? 16.814 6.530 -19.019 1.00 56.97 214 VAL A O 1
ATOM 1806 N N . ILE A 1 215 ? 16.852 6.861 -16.830 1.00 54.62 215 ILE A N 1
ATOM 1807 C CA . ILE A 1 215 ? 17.944 5.897 -16.621 1.00 54.62 215 ILE A CA 1
ATOM 1808 C C . ILE A 1 215 ? 17.386 4.462 -16.545 1.00 54.62 215 ILE A C 1
ATOM 1810 O O . ILE A 1 215 ? 17.446 3.793 -15.515 1.00 54.62 215 ILE A O 1
ATOM 1814 N N . VAL A 1 216 ? 16.885 3.936 -17.668 1.00 52.91 216 VAL A N 1
ATOM 1815 C CA . VAL A 1 216 ? 16.404 2.539 -17.784 1.00 52.91 216 VAL A CA 1
ATOM 1816 C C . VAL A 1 216 ? 17.582 1.557 -17.818 1.00 52.91 216 VAL A C 1
ATOM 1818 O O . VAL A 1 216 ? 17.843 0.866 -18.797 1.00 52.91 216 VAL A O 1
ATOM 1821 N N . THR A 1 217 ? 18.327 1.482 -16.718 1.00 51.19 217 THR A N 1
ATOM 1822 C CA . THR A 1 217 ? 19.501 0.615 -16.587 1.00 51.19 217 THR A CA 1
ATOM 1823 C C . THR A 1 217 ? 19.077 -0.834 -16.382 1.00 51.19 217 THR A C 1
ATOM 1825 O O . THR A 1 217 ? 19.177 -1.340 -15.272 1.00 51.19 217 THR A O 1
ATOM 1828 N N . LEU A 1 218 ? 18.648 -1.500 -17.459 1.00 55.38 218 LEU A N 1
ATOM 1829 C CA . LEU A 1 218 ? 18.225 -2.909 -17.499 1.00 55.38 218 LEU A CA 1
ATOM 1830 C C . LEU A 1 218 ? 19.385 -3.889 -17.269 1.00 55.38 218 LEU A C 1
ATOM 1832 O O . LEU A 1 218 ? 19.684 -4.741 -18.099 1.00 55.38 218 LEU A O 1
ATOM 1836 N N . GLN A 1 219 ? 20.056 -3.764 -16.131 1.00 48.41 219 GLN A N 1
ATOM 1837 C CA . GLN A 1 219 ? 21.146 -4.633 -15.730 1.00 48.41 219 GLN A CA 1
ATOM 1838 C C . GLN A 1 219 ? 20.614 -6.036 -15.451 1.00 48.41 219 GLN A C 1
ATOM 1840 O O . GLN A 1 219 ? 19.797 -6.209 -14.548 1.00 48.41 219 GLN A O 1
ATOM 1845 N N . TRP A 1 220 ? 21.133 -7.014 -16.198 1.00 52.97 220 TRP A N 1
ATOM 1846 C CA . TRP A 1 220 ? 20.805 -8.437 -16.066 1.00 52.97 220 TRP A CA 1
ATOM 1847 C C . TRP A 1 220 ? 19.349 -8.766 -16.385 1.00 52.97 220 TRP A C 1
ATOM 1849 O O . TRP A 1 220 ? 18.655 -9.396 -15.591 1.00 52.97 220 TRP A O 1
ATOM 1859 N N . LEU A 1 221 ? 18.908 -8.362 -17.575 1.00 53.53 221 LEU A N 1
ATOM 1860 C CA . LEU A 1 221 ? 17.643 -8.822 -18.131 1.00 53.53 221 LEU A CA 1
ATOM 1861 C C . LEU A 1 221 ? 17.868 -10.122 -18.914 1.00 53.53 221 LEU A C 1
ATOM 1863 O O . LEU A 1 221 ? 18.486 -10.076 -19.975 1.00 53.53 221 LEU A O 1
ATOM 1867 N N . GLN A 1 222 ? 17.418 -11.263 -18.382 1.00 49.06 222 GLN A N 1
ATOM 1868 C CA . GLN A 1 222 ? 17.492 -12.576 -19.041 1.00 49.06 222 GLN A CA 1
ATOM 1869 C C . GLN A 1 222 ? 16.087 -13.119 -19.273 1.00 49.06 222 GLN A C 1
ATOM 1871 O O . GLN A 1 222 ? 15.363 -13.371 -18.309 1.00 49.06 222 GLN A O 1
ATOM 1876 N N . CYS A 1 223 ? 15.695 -13.290 -20.535 1.00 50.25 223 CYS A N 1
ATOM 1877 C CA . CYS A 1 223 ? 14.310 -13.606 -20.867 1.00 50.25 223 CYS A CA 1
ATOM 1878 C C . CYS A 1 223 ? 14.199 -14.393 -22.181 1.00 50.25 223 CYS A C 1
ATOM 1880 O O . CYS A 1 223 ? 15.015 -14.189 -23.081 1.00 50.25 223 CYS A O 1
ATOM 1882 N N . ASP A 1 224 ? 13.181 -15.250 -22.300 1.00 51.03 224 ASP A N 1
ATOM 1883 C CA . ASP A 1 224 ? 13.017 -16.158 -23.445 1.00 51.03 224 ASP A CA 1
ATOM 1884 C C . ASP A 1 224 ? 12.294 -15.514 -24.649 1.00 51.03 224 ASP A C 1
ATOM 1886 O O . ASP A 1 224 ? 12.487 -15.980 -25.766 1.00 51.03 224 ASP A O 1
ATOM 1890 N N . GLN A 1 225 ? 11.473 -14.465 -24.450 1.00 51.22 225 GLN A N 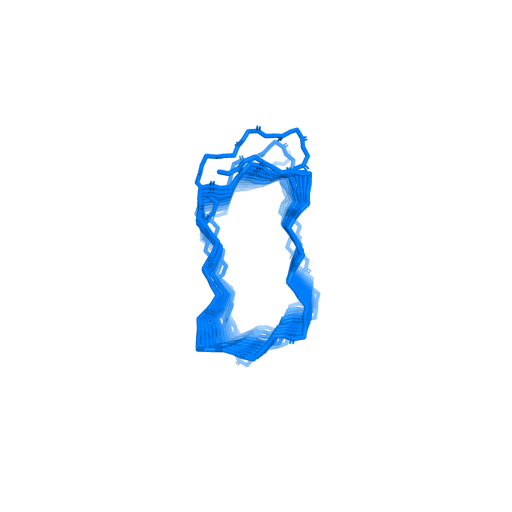1
ATOM 1891 C CA . GLN A 1 225 ? 10.646 -13.807 -25.489 1.00 51.22 225 GLN A CA 1
ATOM 1892 C C . GLN A 1 225 ? 10.433 -12.294 -25.221 1.00 51.22 225 GLN A C 1
ATOM 1894 O O . GLN A 1 225 ? 9.322 -11.780 -25.349 1.00 51.22 225 GLN A O 1
ATOM 1899 N N . VAL A 1 226 ? 11.468 -11.540 -24.828 1.00 54.31 226 VAL A N 1
ATOM 1900 C CA . VAL A 1 226 ? 11.243 -10.125 -24.464 1.00 54.31 226 VAL A CA 1
ATOM 1901 C C . VAL A 1 226 ? 10.928 -9.231 -25.641 1.00 54.31 226 VAL A C 1
ATOM 1903 O O . VAL A 1 226 ? 11.738 -9.100 -26.554 1.00 54.31 226 VAL A O 1
ATOM 1906 N N . ILE A 1 227 ? 9.777 -8.564 -25.536 1.00 57.50 227 ILE A N 1
ATOM 1907 C CA . ILE A 1 227 ? 9.401 -7.364 -26.277 1.00 57.50 227 ILE A CA 1
ATOM 1908 C C . ILE A 1 227 ? 9.521 -6.194 -25.300 1.00 57.50 227 ILE A C 1
ATOM 1910 O O . ILE A 1 227 ? 8.688 -6.047 -24.405 1.00 57.50 227 ILE A O 1
ATOM 1914 N N . VAL A 1 228 ? 10.542 -5.353 -25.474 1.00 60.75 228 VAL A N 1
ATOM 1915 C CA . VAL A 1 228 ? 10.544 -4.019 -24.856 1.00 60.75 228 VAL A CA 1
ATOM 1916 C C . VAL A 1 228 ? 9.790 -3.086 -25.788 1.00 60.75 228 VAL A C 1
ATOM 1918 O O . VAL A 1 228 ? 10.261 -2.835 -26.897 1.00 60.75 228 VAL A O 1
ATOM 1921 N N . THR A 1 229 ? 8.637 -2.577 -25.363 1.00 64.56 229 THR A N 1
ATOM 1922 C CA . THR A 1 229 ? 7.907 -1.548 -26.117 1.00 64.56 229 THR A CA 1
ATOM 1923 C C . THR A 1 229 ? 8.047 -0.219 -25.403 1.00 64.56 229 THR A C 1
ATOM 1925 O O . THR A 1 229 ? 7.491 -0.059 -24.322 1.00 64.56 229 THR A O 1
ATOM 1928 N N . LEU A 1 230 ? 8.769 0.725 -26.011 1.00 66.75 230 LEU A N 1
ATOM 1929 C CA . LEU A 1 230 ? 8.778 2.123 -25.579 1.00 66.75 230 LEU A CA 1
ATOM 1930 C C . LEU A 1 230 ? 7.912 2.925 -26.545 1.00 66.75 230 LEU A C 1
ATOM 1932 O O . LEU A 1 230 ? 8.223 2.982 -27.737 1.00 66.75 230 LEU A O 1
ATOM 1936 N N . GLN A 1 231 ? 6.828 3.513 -26.049 1.00 65.75 231 GLN A N 1
ATOM 1937 C CA . GLN A 1 231 ? 5.934 4.364 -26.834 1.00 65.75 231 GLN A CA 1
ATOM 1938 C C . GLN A 1 231 ? 5.753 5.715 -26.161 1.00 65.75 231 GLN A C 1
ATOM 1940 O O . GLN A 1 231 ? 5.408 5.759 -24.984 1.00 65.75 231 GLN A O 1
ATOM 1945 N N . TRP A 1 232 ? 5.904 6.798 -26.928 1.00 67.56 232 TRP A N 1
ATOM 1946 C CA . TRP A 1 232 ? 5.729 8.170 -26.434 1.00 67.56 232 TRP A CA 1
ATOM 1947 C C . TRP A 1 232 ? 6.650 8.457 -25.245 1.00 67.56 232 TRP A C 1
ATOM 1949 O O . TRP A 1 232 ? 6.182 8.679 -24.129 1.00 67.56 232 TRP A O 1
ATOM 1959 N N . LEU A 1 233 ? 7.959 8.385 -25.500 1.00 68.50 233 LEU A N 1
ATOM 1960 C CA . LEU A 1 233 ? 8.994 8.682 -24.514 1.00 68.50 233 LEU A CA 1
ATOM 1961 C C . LEU A 1 233 ? 9.583 10.065 -24.796 1.00 68.50 233 LEU A C 1
ATOM 1963 O O . LEU A 1 233 ? 10.149 10.269 -25.873 1.00 68.50 233 LEU A O 1
ATOM 1967 N N . GLN A 1 234 ? 9.475 10.980 -23.836 1.00 67.19 234 GLN A N 1
ATOM 1968 C CA . GLN A 1 234 ? 10.180 12.262 -23.846 1.00 67.19 234 GLN A CA 1
ATOM 1969 C C . GLN A 1 234 ? 11.152 12.301 -22.669 1.00 67.19 234 GLN A C 1
ATOM 1971 O O . GLN A 1 234 ? 10.703 12.210 -21.526 1.00 67.19 234 GLN A O 1
ATOM 1976 N N . CYS A 1 235 ? 12.455 12.410 -22.945 1.00 69.69 235 CYS A N 1
ATOM 1977 C CA . CYS A 1 235 ? 13.468 12.444 -21.890 1.00 69.69 235 CYS A CA 1
ATOM 1978 C C . CYS A 1 235 ? 14.848 12.937 -22.302 1.00 69.69 235 CYS A C 1
ATOM 1980 O O . CYS A 1 235 ? 15.241 12.717 -23.440 1.00 69.69 235 CYS A O 1
ATOM 1982 N N . ASP A 1 236 ? 15.651 13.453 -21.374 1.00 67.69 236 ASP A N 1
ATOM 1983 C CA . ASP A 1 236 ? 17.002 13.932 -21.704 1.00 67.69 236 ASP A CA 1
ATOM 1984 C C . ASP A 1 236 ? 17.939 12.768 -22.053 1.00 67.69 236 ASP A C 1
ATOM 1986 O O . ASP A 1 236 ? 18.753 12.839 -22.975 1.00 67.69 236 ASP A O 1
ATOM 1990 N N . GLN A 1 237 ? 17.834 11.648 -21.328 1.00 67.56 237 GLN A N 1
ATOM 1991 C CA . GLN A 1 237 ? 18.734 10.505 -21.502 1.00 67.56 237 GLN A CA 1
ATOM 1992 C C . GLN A 1 237 ? 18.019 9.165 -21.352 1.00 67.56 237 GLN A C 1
ATOM 1994 O O . GLN A 1 237 ? 17.233 8.986 -20.429 1.00 67.56 237 GLN A O 1
ATOM 1999 N N . VAL A 1 238 ? 18.371 8.207 -22.223 1.00 69.38 238 VAL A N 1
ATOM 2000 C CA . VAL A 1 238 ? 18.034 6.778 -22.104 1.00 69.38 238 VAL A CA 1
ATOM 2001 C C . VAL A 1 238 ? 19.316 5.958 -22.091 1.00 69.38 238 VAL A C 1
ATOM 2003 O O . VAL A 1 238 ? 20.121 6.047 -23.016 1.00 69.38 238 VAL A O 1
ATOM 2006 N N . THR A 1 239 ? 19.501 5.116 -21.073 1.00 70.00 239 THR A N 1
ATOM 2007 C CA . THR A 1 239 ? 20.656 4.208 -20.982 1.00 70.00 239 THR A CA 1
ATOM 2008 C C . THR A 1 239 ? 20.194 2.771 -20.831 1.00 70.00 239 THR A C 1
ATOM 2010 O O . THR A 1 239 ? 19.747 2.415 -19.756 1.00 70.00 239 THR A O 1
ATOM 2013 N N . LEU A 1 240 ? 20.366 1.936 -21.861 1.00 70.00 240 LEU A N 1
ATOM 2014 C CA . LEU A 1 240 ? 20.119 0.490 -21.803 1.00 70.00 240 LEU A CA 1
ATOM 2015 C C . LEU A 1 240 ? 21.462 -0.252 -21.718 1.00 70.00 240 LEU A C 1
ATOM 2017 O O . LEU A 1 240 ? 22.326 -0.062 -22.575 1.00 70.00 240 LEU A O 1
ATOM 2021 N N . GLN A 1 241 ? 21.664 -1.100 -20.709 1.00 64.69 241 GLN A N 1
ATOM 2022 C CA . GLN A 1 241 ? 22.912 -1.854 -20.519 1.00 64.69 241 GLN A CA 1
ATOM 2023 C C . GLN A 1 241 ? 22.609 -3.286 -20.095 1.00 64.69 241 GLN A C 1
ATOM 2025 O O . GLN A 1 241 ? 21.770 -3.460 -19.231 1.00 64.69 241 GLN A O 1
ATOM 2030 N N . TRP A 1 242 ? 23.346 -4.275 -20.618 1.00 64.88 242 TRP A N 1
ATOM 2031 C CA . TRP A 1 242 ? 23.205 -5.700 -20.251 1.00 64.88 242 TRP A CA 1
ATOM 2032 C C . TRP A 1 242 ? 21.819 -6.302 -20.544 1.00 64.88 242 TRP A C 1
ATOM 2034 O O . TRP A 1 242 ? 21.279 -7.070 -19.749 1.00 64.88 242 TRP A O 1
ATOM 2044 N N . LEU A 1 243 ? 21.276 -5.964 -21.716 1.00 66.56 243 LEU A N 1
ATOM 2045 C CA . LEU A 1 243 ? 19.999 -6.454 -22.227 1.00 66.56 243 LEU A CA 1
ATOM 2046 C C . LEU A 1 243 ? 20.177 -7.768 -23.008 1.00 66.56 243 LEU A C 1
ATOM 2048 O O . LEU A 1 243 ? 20.897 -7.785 -24.009 1.00 66.56 243 LEU A O 1
ATOM 2052 N N . GLN A 1 244 ? 19.488 -8.838 -22.604 1.00 64.88 244 GLN A N 1
ATOM 2053 C CA . GLN A 1 244 ? 19.349 -10.066 -23.390 1.00 64.88 244 GLN A CA 1
ATOM 2054 C C . GLN A 1 244 ? 17.864 -10.312 -23.695 1.00 64.88 244 GLN A C 1
ATOM 2056 O O . GLN A 1 244 ? 17.123 -10.836 -22.869 1.00 64.88 244 GLN A O 1
ATOM 2061 N N . CYS A 1 245 ? 17.434 -9.907 -24.891 1.00 66.38 245 CYS A N 1
ATOM 2062 C CA . CYS A 1 245 ? 16.046 -9.990 -25.343 1.00 66.38 245 CYS A CA 1
ATOM 2063 C C . CYS A 1 245 ? 15.948 -10.414 -26.814 1.00 66.38 245 CYS A C 1
ATOM 2065 O O . CYS A 1 245 ? 16.843 -10.116 -27.610 1.00 66.38 245 CYS A O 1
ATOM 2067 N N . ASP A 1 246 ? 14.813 -11.006 -27.183 1.00 64.81 246 ASP A N 1
ATOM 2068 C CA . ASP A 1 246 ? 14.511 -11.382 -28.566 1.00 64.81 246 ASP A CA 1
ATOM 2069 C C . ASP A 1 246 ? 14.145 -10.172 -29.438 1.00 64.81 246 ASP A C 1
ATOM 2071 O O . ASP A 1 246 ? 14.525 -10.113 -30.612 1.00 64.81 246 ASP A O 1
ATOM 2075 N N . GLN A 1 247 ? 13.405 -9.199 -28.890 1.00 65.44 247 GLN A N 1
ATOM 2076 C CA . GLN A 1 247 ? 12.910 -8.036 -29.626 1.00 65.44 247 GLN A CA 1
ATOM 2077 C C . GLN A 1 247 ? 12.911 -6.745 -28.788 1.00 65.44 247 GLN A C 1
ATOM 2079 O O . GLN A 1 247 ? 12.423 -6.671 -27.664 1.00 65.44 247 GLN A O 1
ATOM 2084 N N . VAL A 1 248 ? 13.388 -5.656 -29.393 1.00 69.62 248 VAL A N 1
ATOM 2085 C CA . VAL A 1 248 ? 13.247 -4.297 -28.849 1.00 69.62 248 VAL A CA 1
ATOM 2086 C C . VAL A 1 248 ? 12.500 -3.452 -29.865 1.00 69.62 248 VAL A C 1
ATOM 2088 O O . VAL A 1 248 ? 12.932 -3.325 -31.011 1.00 69.62 248 VAL A O 1
ATOM 2091 N N . THR A 1 249 ? 11.389 -2.859 -29.439 1.00 71.44 249 THR A N 1
ATOM 2092 C CA . THR A 1 249 ? 10.580 -1.945 -30.243 1.00 71.44 249 THR A CA 1
ATOM 2093 C C . THR A 1 249 ? 10.577 -0.561 -29.604 1.00 71.44 249 THR A C 1
ATOM 2095 O O . THR A 1 249 ? 10.037 -0.347 -28.521 1.00 71.44 249 THR A O 1
ATOM 2098 N N . LEU A 1 250 ? 11.156 0.406 -30.314 1.00 68.88 250 LEU A N 1
ATOM 2099 C CA . LEU A 1 250 ? 11.141 1.819 -29.940 1.00 68.88 250 LEU A CA 1
ATOM 2100 C C . LEU A 1 250 ? 10.235 2.578 -30.910 1.00 68.88 250 LEU A C 1
ATOM 2102 O O . LEU A 1 250 ? 10.450 2.537 -32.122 1.00 68.88 250 LEU A O 1
ATOM 2106 N N . GLN A 1 251 ? 9.222 3.266 -30.393 1.00 69.69 251 GLN A N 1
ATOM 2107 C CA . GLN A 1 251 ? 8.282 4.059 -31.180 1.00 69.69 251 GLN A CA 1
ATOM 2108 C C . GLN A 1 251 ? 8.081 5.422 -30.513 1.00 69.69 251 GLN A C 1
ATOM 2110 O O . GLN A 1 251 ? 7.755 5.493 -29.336 1.00 69.69 251 GLN A O 1
ATOM 2115 N N . TRP A 1 252 ? 8.232 6.511 -31.272 1.00 64.19 252 TRP A N 1
ATOM 2116 C CA . TRP A 1 252 ? 8.049 7.878 -30.756 1.00 64.19 252 TRP A CA 1
ATOM 2117 C C . TRP A 1 252 ? 8.955 8.198 -29.554 1.00 64.19 252 TRP A C 1
ATOM 2119 O O . TRP A 1 252 ? 8.479 8.542 -28.475 1.00 64.19 252 TRP A O 1
ATOM 2129 N N . LEU A 1 253 ? 10.268 8.055 -29.762 1.00 71.56 253 LEU A N 1
ATOM 2130 C CA . LEU A 1 253 ? 11.311 8.473 -28.826 1.00 71.56 253 LEU A CA 1
ATOM 2131 C C . LEU A 1 253 ? 11.779 9.890 -29.177 1.00 71.56 253 LEU A C 1
ATOM 2133 O O . LEU A 1 253 ? 12.275 10.106 -30.286 1.00 71.56 253 LEU A O 1
ATOM 2137 N N . GLN A 1 254 ? 11.661 10.822 -28.237 1.00 67.50 254 GLN A N 1
ATOM 2138 C CA . GLN A 1 254 ? 12.245 12.155 -28.326 1.00 67.50 254 GLN A CA 1
ATOM 2139 C C . GLN A 1 254 ? 13.217 12.355 -27.162 1.00 67.50 254 GLN A C 1
ATOM 2141 O O . GLN A 1 254 ? 12.809 12.314 -26.003 1.00 67.50 254 GLN A O 1
ATOM 2146 N N . CYS A 1 255 ? 14.493 12.581 -27.487 1.00 65.56 255 CYS A N 1
ATOM 2147 C CA . CYS A 1 255 ? 15.502 12.953 -26.505 1.00 65.56 255 CYS A CA 1
ATOM 2148 C C . CYS A 1 255 ? 16.061 14.338 -26.794 1.00 65.56 255 CYS A C 1
ATOM 2150 O O . CYS A 1 255 ? 16.590 14.560 -27.888 1.00 65.56 255 CYS A O 1
ATOM 2152 N N . ASP A 1 256 ? 15.936 15.242 -25.827 1.00 60.25 256 ASP A N 1
ATOM 2153 C CA . ASP A 1 256 ? 16.499 16.585 -25.908 1.00 60.25 256 ASP A CA 1
ATOM 2154 C C . ASP A 1 256 ? 17.948 16.534 -25.370 1.00 60.25 256 ASP A C 1
ATOM 2156 O O . ASP A 1 256 ? 18.229 15.852 -24.387 1.00 60.25 256 ASP A O 1
ATOM 2160 N N . GLN A 1 257 ? 18.892 17.136 -26.108 1.00 46.31 257 GLN A N 1
ATOM 2161 C CA . GLN A 1 257 ? 20.345 17.051 -25.854 1.00 46.31 257 GLN A CA 1
ATOM 2162 C C . GLN A 1 257 ? 20.828 17.917 -24.693 1.00 46.31 257 GLN A C 1
ATOM 2164 O O . GLN A 1 257 ? 20.391 19.088 -24.630 1.00 46.31 257 GLN A O 1
#

Radius of gyration: 20.03 Å; Cα contacts (8 Å, |Δi|>4): 887; chains: 1; bounding box: 41×34×57 Å

Secondary structure (DSSP, 8-state):
-EEEEEEEEEEE-SEEEEEEEEEEEEEEEEEE-SEEEEEEEE-SEEEEEEEE-SEEEEEEEE-SEEEEEEEE-SEEEEE--S---S--EEEEEEEEEEEEEEES-EEEEEEEEEEEEEEEEEEEEEEEEEEEEEEEEEEEEEEEEE-SEEEEEEEEEEEEE---TTEE-TT-EEEEEEEEEEEEEEEEEEEEEEEEEEEEEEEEEEEEEEEEEE----TTEE-SS-EEEEEEEEEEEE---SEE-SEEEEEEEE---